Protein AF-A0A7S2HFI8-F1 (afdb_monomer)

pLDDT: mean 84.1, std 18.13, range [44.72, 98.5]

Organism: NCBI:txid327968

Solvent-accessible surface area (backbone atoms only — not comparable to full-atom values): 9891 Å² total; per-residue (Å²): 138,86,85,83,85,84,77,78,64,64,64,55,54,56,50,56,70,71,63,77,80,84,76,91,75,96,67,98,68,97,69,87,77,75,67,77,46,62,40,66,72,57,77,62,95,60,62,81,63,49,45,57,50,25,47,53,44,38,69,38,82,90,53,55,69,66,58,19,51,22,22,43,30,38,36,49,15,53,49,26,39,48,70,62,36,27,72,61,14,37,60,34,22,54,55,15,30,55,43,14,54,75,49,44,84,86,14,46,69,56,28,52,55,31,53,51,52,43,34,51,20,36,40,48,43,18,59,76,70,75,50,77,43,58,67,22,50,50,54,32,48,54,51,26,53,50,20,57,76,71,65,36,64,66,48,29,50,53,26,52,48,50,51,54,52,52,57,59,48,50,66,53,52,64,77,72,109

Sequence (177 aa):
AHVTTHGAGGREKLMEVLGRKRGGGRSAGRDDEDAPRLSRLLRGAGASGRAERYSSMADDAALSEAKREAAMLFSAAESHLEAGEAAECRKVADSALAKFSALGTSGQEGYLDTLHVIVDSHRLEAYLDYDSPEEAERVATEFLEEFTADGNKRGEAVMKLALAEIGTDNVRLEKRR

Structure (mmCIF, N/CA/C/O backbone):
data_AF-A0A7S2HFI8-F1
#
_entry.id   AF-A0A7S2HFI8-F1
#
loop_
_atom_site.group_PDB
_atom_site.id
_atom_site.type_symbol
_atom_site.label_atom_id
_atom_site.label_alt_id
_atom_site.label_comp_id
_atom_site.label_asym_id
_atom_site.label_entity_id
_atom_site.label_seq_id
_atom_site.pdbx_PDB_ins_code
_atom_site.Cartn_x
_atom_site.Cartn_y
_atom_site.Cartn_z
_atom_site.occupancy
_atom_site.B_iso_or_equiv
_atom_site.auth_seq_id
_atom_site.auth_comp_id
_atom_site.auth_asym_id
_atom_site.auth_atom_id
_atom_site.pdbx_PDB_model_num
ATOM 1 N N . ALA A 1 1 ? 2.242 -20.639 -42.246 1.00 58.34 1 ALA A N 1
ATOM 2 C CA . ALA A 1 1 ? 2.291 -19.730 -41.088 1.00 58.34 1 ALA A CA 1
ATOM 3 C C . ALA A 1 1 ? 3.268 -20.321 -40.083 1.00 58.34 1 ALA A C 1
ATOM 5 O O . ALA A 1 1 ? 2.976 -21.369 -39.524 1.00 58.34 1 ALA A O 1
ATOM 6 N N . HIS A 1 2 ? 4.462 -19.742 -39.959 1.00 47.50 2 HIS A N 1
ATOM 7 C CA . HIS A 1 2 ? 5.462 -20.182 -38.986 1.00 47.50 2 HIS A CA 1
ATOM 8 C C . HIS A 1 2 ? 5.271 -19.347 -37.720 1.00 47.50 2 HIS A C 1
ATOM 10 O O . HIS A 1 2 ? 5.457 -18.136 -37.759 1.00 47.50 2 HIS A O 1
ATOM 16 N N . VAL A 1 3 ? 4.847 -19.988 -36.632 1.00 53.56 3 VAL A N 1
ATOM 17 C CA . VAL A 1 3 ? 4.794 -19.372 -35.303 1.00 53.56 3 VAL A CA 1
ATOM 18 C C . VAL A 1 3 ? 6.122 -19.673 -34.623 1.00 53.56 3 VAL A C 1
ATOM 20 O O . VAL A 1 3 ? 6.417 -20.822 -34.299 1.00 53.56 3 VAL A O 1
ATOM 23 N N . THR A 1 4 ? 6.950 -18.648 -34.470 1.00 50.38 4 THR A N 1
ATOM 24 C CA . THR A 1 4 ? 8.194 -18.683 -33.700 1.00 50.38 4 THR A CA 1
ATOM 25 C C . THR A 1 4 ? 7.868 -18.361 -32.246 1.00 50.38 4 THR A C 1
ATOM 27 O O . THR A 1 4 ? 7.557 -17.225 -31.904 1.00 50.38 4 THR A O 1
ATOM 30 N N . THR A 1 5 ? 7.926 -19.366 -31.378 1.00 52.41 5 THR A N 1
ATOM 31 C CA . THR A 1 5 ? 7.818 -19.202 -29.925 1.00 52.41 5 THR A CA 1
ATOM 32 C C . THR A 1 5 ? 9.182 -18.797 -29.353 1.00 52.41 5 THR A C 1
ATOM 34 O O . THR A 1 5 ? 10.061 -19.643 -29.184 1.00 52.41 5 THR A O 1
ATOM 37 N N . HIS A 1 6 ? 9.379 -17.510 -29.063 1.00 49.31 6 HIS A N 1
ATOM 38 C CA . HIS A 1 6 ? 10.413 -17.029 -28.135 1.00 49.31 6 HIS A CA 1
ATOM 39 C C . HIS A 1 6 ? 9.780 -17.008 -26.734 1.00 49.31 6 HIS A C 1
ATOM 41 O O . HIS A 1 6 ? 8.693 -16.480 -26.564 1.00 49.31 6 HIS A O 1
ATOM 47 N N . GLY A 1 7 ? 10.304 -17.719 -25.738 1.00 50.22 7 GLY A N 1
ATOM 48 C CA . GLY A 1 7 ? 11.392 -17.207 -24.908 1.00 50.22 7 GLY A CA 1
ATOM 49 C C . GLY A 1 7 ? 11.240 -17.705 -23.465 1.00 50.22 7 GLY A C 1
ATOM 50 O O . GLY A 1 7 ? 11.079 -16.910 -22.553 1.00 50.22 7 GLY A O 1
ATOM 51 N N . ALA A 1 8 ? 11.280 -19.023 -23.242 1.00 56.09 8 ALA A N 1
ATOM 52 C CA . ALA A 1 8 ? 11.208 -19.629 -21.902 1.00 56.09 8 ALA A CA 1
ATOM 53 C C . ALA A 1 8 ? 12.526 -19.530 -21.090 1.00 56.09 8 ALA A C 1
ATOM 55 O O . ALA A 1 8 ? 12.599 -19.984 -19.952 1.00 56.09 8 ALA A O 1
ATOM 56 N N . GLY A 1 9 ? 13.582 -18.933 -21.656 1.00 53.06 9 GLY A N 1
ATOM 57 C CA . GLY A 1 9 ? 14.945 -19.023 -21.114 1.00 53.06 9 GLY A CA 1
ATOM 58 C C . GLY A 1 9 ? 15.275 -18.108 -19.927 1.00 53.06 9 GLY A C 1
ATOM 59 O O . GLY A 1 9 ? 16.318 -18.294 -19.304 1.00 53.06 9 GLY A O 1
ATOM 60 N N . GLY A 1 10 ? 14.435 -17.117 -19.605 1.00 59.88 10 GLY A N 1
ATOM 61 C CA . GLY A 1 10 ? 14.712 -16.171 -18.512 1.00 59.88 10 GLY A CA 1
ATOM 62 C C . GLY A 1 10 ? 14.523 -16.791 -17.125 1.00 59.88 10 GLY A C 1
ATOM 63 O O . GLY A 1 10 ? 15.411 -16.732 -16.274 1.00 59.88 10 GLY A O 1
ATOM 64 N N . ARG A 1 11 ? 13.385 -17.465 -16.925 1.00 62.34 11 ARG A N 1
ATOM 65 C CA . ARG A 1 11 ? 13.001 -18.070 -15.641 1.00 62.34 11 ARG A CA 1
ATOM 66 C C . ARG A 1 11 ? 13.903 -19.243 -15.254 1.00 62.34 11 ARG A C 1
ATOM 68 O O . ARG A 1 11 ? 14.213 -19.426 -14.081 1.00 62.34 11 ARG A O 1
ATOM 75 N N . GLU A 1 12 ? 14.367 -20.002 -16.243 1.00 61.94 12 GLU A N 1
ATOM 76 C CA . GLU A 1 12 ? 15.231 -21.166 -16.035 1.00 61.94 12 GLU A CA 1
ATOM 77 C C . GLU A 1 12 ? 16.637 -20.756 -15.565 1.00 61.94 12 GLU A C 1
ATOM 79 O O . GLU A 1 12 ? 17.158 -21.327 -14.608 1.00 61.94 12 GLU A O 1
ATOM 84 N N . LYS A 1 13 ? 17.199 -19.675 -16.127 1.00 66.69 13 LYS A N 1
ATOM 85 C CA . LYS A 1 13 ? 18.482 -19.114 -15.671 1.00 66.69 13 LYS A CA 1
ATOM 86 C C . LYS A 1 13 ? 18.404 -18.512 -14.268 1.00 66.69 13 LYS A C 1
ATOM 88 O O . LYS A 1 13 ? 19.362 -18.629 -13.507 1.00 66.69 13 LYS A O 1
ATOM 93 N N . LEU A 1 14 ? 17.277 -17.896 -13.902 1.00 60.19 14 LEU A N 1
ATOM 94 C CA . LEU A 1 14 ? 17.083 -17.355 -12.553 1.00 60.19 14 LEU A CA 1
ATOM 95 C C . LEU A 1 14 ? 17.034 -18.482 -11.504 1.00 60.19 14 LEU A C 1
ATOM 97 O O . LEU A 1 14 ? 17.656 -18.381 -10.448 1.00 60.19 14 LEU A O 1
ATOM 101 N N . MET A 1 15 ? 16.362 -19.592 -11.825 1.00 68.00 15 MET A N 1
ATOM 102 C CA . MET A 1 15 ? 16.280 -20.767 -10.949 1.00 68.00 15 MET A CA 1
ATOM 103 C C . MET A 1 15 ? 17.609 -21.532 -10.861 1.00 68.00 15 MET A C 1
ATOM 105 O O . MET A 1 15 ? 17.937 -22.064 -9.801 1.00 68.00 15 MET A O 1
ATOM 109 N N . GLU A 1 16 ? 18.418 -21.542 -11.926 1.00 67.31 16 GLU A N 1
ATOM 110 C CA . GLU A 1 16 ? 19.764 -22.134 -11.915 1.00 67.31 16 GLU A CA 1
ATOM 111 C C . GLU A 1 16 ? 20.724 -21.380 -10.975 1.00 67.31 16 GLU A C 1
ATOM 113 O O . GLU A 1 16 ? 21.491 -22.002 -10.235 1.00 67.31 16 GLU A O 1
ATOM 118 N N . VAL A 1 17 ? 20.636 -20.045 -10.928 1.00 63.78 17 VAL A N 1
ATOM 119 C CA . VAL A 1 17 ? 21.424 -19.219 -9.995 1.00 63.78 17 VAL A CA 1
ATOM 120 C C . VAL A 1 17 ? 21.000 -19.450 -8.539 1.00 63.78 17 VAL A C 1
ATOM 122 O O . VAL A 1 17 ? 21.845 -19.440 -7.643 1.00 63.78 17 VAL A O 1
ATOM 125 N N . LEU A 1 18 ? 19.718 -19.731 -8.291 1.00 62.09 18 LEU A N 1
ATOM 126 C CA . LEU A 1 18 ? 19.181 -19.956 -6.944 1.00 62.09 18 LEU A CA 1
ATOM 127 C C . LEU A 1 18 ? 19.350 -21.407 -6.443 1.00 62.09 18 LEU A C 1
ATOM 129 O O . LEU A 1 18 ? 19.370 -21.647 -5.237 1.00 62.09 18 LEU A O 1
ATOM 133 N N . GLY A 1 19 ? 19.521 -22.385 -7.338 1.00 60.28 19 GLY A N 1
ATOM 134 C CA . GLY A 1 19 ? 19.564 -23.812 -6.988 1.00 60.28 19 GLY A CA 1
ATOM 135 C C . GLY A 1 19 ? 20.911 -24.355 -6.488 1.00 60.28 19 GLY A C 1
ATOM 136 O O . GLY A 1 19 ? 20.965 -25.466 -5.959 1.00 60.28 19 GLY A O 1
ATOM 137 N N . ARG A 1 20 ? 22.022 -23.618 -6.628 1.00 55.19 20 ARG A N 1
ATOM 138 C CA . ARG A 1 20 ? 23.377 -24.197 -6.489 1.00 55.19 20 ARG A CA 1
ATOM 139 C C . ARG A 1 20 ? 23.980 -24.218 -5.076 1.00 55.19 20 ARG A C 1
ATOM 141 O O . ARG A 1 20 ? 25.154 -24.555 -4.937 1.00 55.19 20 ARG A O 1
ATOM 148 N N . LYS A 1 21 ? 23.225 -23.908 -4.015 1.00 55.06 21 LYS A N 1
ATOM 149 C CA . LYS A 1 21 ? 23.776 -23.790 -2.645 1.00 55.06 21 LYS A CA 1
ATOM 150 C C . LYS A 1 21 ? 23.026 -24.622 -1.594 1.00 55.06 21 LYS A C 1
ATOM 152 O O . LYS A 1 21 ? 22.597 -24.116 -0.566 1.00 55.06 21 LYS A O 1
ATOM 157 N N . ARG A 1 22 ? 22.889 -25.932 -1.828 1.00 52.09 22 ARG A N 1
ATOM 158 C CA . ARG A 1 22 ? 22.492 -26.913 -0.793 1.00 52.09 22 ARG A CA 1
ATOM 159 C C . ARG A 1 22 ? 23.493 -28.069 -0.720 1.00 52.09 22 ARG A C 1
ATOM 161 O O . ARG A 1 22 ? 23.168 -29.220 -0.980 1.00 52.09 22 ARG A O 1
ATOM 168 N N . GLY A 1 23 ? 24.736 -27.733 -0.385 1.00 50.09 23 GLY A N 1
ATOM 169 C CA . GLY A 1 23 ? 25.755 -28.674 0.083 1.00 50.09 23 GLY A CA 1
ATOM 170 C C . GLY A 1 23 ? 25.999 -28.419 1.566 1.00 50.09 23 GLY A C 1
ATOM 171 O O . GLY A 1 23 ? 26.271 -27.288 1.950 1.00 50.09 23 GLY A O 1
ATOM 172 N N . GLY A 1 24 ? 25.807 -29.448 2.389 1.00 58.47 24 GLY A N 1
ATOM 173 C CA . GLY A 1 24 ? 25.650 -29.355 3.837 1.00 58.47 24 GLY A CA 1
ATOM 174 C C . GLY A 1 24 ? 26.812 -28.717 4.602 1.00 58.47 24 GLY A C 1
ATOM 175 O O . GLY A 1 24 ? 27.979 -29.016 4.376 1.00 58.47 24 GLY A O 1
ATOM 176 N N . GLY A 1 25 ? 26.446 -27.906 5.591 1.00 47.28 25 GLY A N 1
ATOM 177 C CA . GLY A 1 25 ? 27.341 -27.375 6.607 1.00 47.28 25 GLY A CA 1
ATOM 178 C C . GLY A 1 25 ? 26.511 -26.783 7.737 1.00 47.28 25 GLY A C 1
ATOM 179 O O . GLY A 1 25 ? 25.865 -25.758 7.566 1.00 47.28 25 GLY A O 1
ATOM 180 N N . ARG A 1 26 ? 26.479 -27.459 8.888 1.00 60.31 26 ARG A N 1
ATOM 181 C CA . ARG A 1 26 ? 25.956 -26.883 10.131 1.00 60.31 26 ARG A CA 1
ATOM 182 C C . ARG A 1 26 ? 26.882 -25.736 10.539 1.00 60.31 26 ARG A C 1
ATOM 184 O O . ARG A 1 26 ? 27.984 -26.001 11.006 1.00 60.31 26 ARG A O 1
ATOM 191 N N . SER A 1 27 ? 26.422 -24.497 10.423 1.00 45.91 27 SER A N 1
ATOM 192 C CA . SER A 1 27 ? 27.021 -23.361 11.121 1.00 45.91 27 SER A CA 1
ATOM 193 C C . SER A 1 27 ? 25.930 -22.408 11.591 1.00 45.91 27 SER A C 1
ATOM 195 O O . SER A 1 27 ? 25.257 -21.757 10.799 1.00 45.91 27 SER A O 1
ATOM 197 N N . ALA A 1 28 ? 25.767 -22.331 12.910 1.00 57.06 28 ALA A N 1
ATOM 198 C CA . ALA A 1 28 ? 25.168 -21.179 13.560 1.00 57.06 28 ALA A CA 1
ATOM 199 C C . ALA A 1 28 ? 26.106 -19.985 13.320 1.00 57.06 28 ALA A C 1
ATOM 201 O O . ALA A 1 28 ? 27.183 -19.924 13.908 1.00 57.06 28 ALA A O 1
ATOM 202 N N . GLY A 1 29 ? 25.740 -19.093 12.401 1.00 50.50 29 GLY A N 1
ATOM 203 C CA . GLY A 1 29 ? 26.585 -17.961 12.027 1.00 50.50 29 GLY A CA 1
ATOM 204 C C . GLY A 1 29 ? 26.049 -17.195 10.822 1.00 50.50 29 GLY A C 1
ATOM 205 O O . GLY A 1 29 ? 26.429 -17.479 9.700 1.00 50.50 29 GLY A O 1
ATOM 206 N N . ARG A 1 30 ? 25.120 -16.272 11.085 1.00 55.81 30 ARG A N 1
ATOM 207 C CA . ARG A 1 30 ? 25.119 -14.866 10.631 1.00 55.81 30 ARG A CA 1
ATOM 208 C C . ARG A 1 30 ? 25.481 -14.440 9.189 1.00 55.81 30 ARG A C 1
ATOM 210 O O . ARG A 1 30 ? 25.644 -13.244 9.022 1.00 55.81 30 ARG A O 1
ATOM 217 N N . ASP A 1 31 ? 25.492 -15.300 8.170 1.00 46.84 31 ASP A N 1
ATOM 218 C CA . ASP A 1 31 ? 25.929 -14.878 6.816 1.00 46.84 31 ASP A CA 1
ATOM 219 C C . ASP A 1 31 ? 24.906 -15.091 5.670 1.00 46.84 31 ASP A C 1
ATOM 221 O O . ASP A 1 31 ? 25.251 -14.955 4.498 1.00 46.84 31 ASP A O 1
ATOM 225 N N . ASP A 1 32 ? 23.628 -15.369 5.963 1.00 48.81 32 ASP A N 1
ATOM 226 C CA . ASP A 1 32 ? 22.558 -15.417 4.937 1.00 48.81 32 ASP A CA 1
ATOM 227 C C . ASP A 1 32 ? 21.870 -14.044 4.696 1.00 48.81 32 ASP A C 1
ATOM 229 O O . ASP A 1 32 ? 20.800 -13.975 4.094 1.00 48.81 32 ASP A O 1
ATOM 233 N N . GLU A 1 33 ? 22.471 -12.926 5.135 1.00 55.53 33 GLU A N 1
ATOM 234 C CA . GLU A 1 33 ? 21.933 -11.560 4.933 1.00 55.53 33 GLU A CA 1
ATOM 235 C C . GLU A 1 33 ? 22.301 -10.903 3.584 1.00 55.53 33 GLU A C 1
ATOM 237 O O . GLU A 1 33 ? 21.793 -9.823 3.272 1.00 55.53 33 GLU A O 1
ATOM 242 N N . ASP A 1 34 ? 23.135 -11.537 2.754 1.00 49.38 34 ASP A N 1
ATOM 243 C CA . ASP A 1 34 ? 23.729 -10.882 1.574 1.00 49.38 34 ASP A CA 1
ATOM 244 C C . ASP A 1 34 ? 23.006 -11.121 0.240 1.00 49.38 34 ASP A C 1
ATOM 246 O O . ASP A 1 34 ? 23.388 -10.540 -0.781 1.00 49.38 34 ASP A O 1
ATOM 250 N N . ALA A 1 35 ? 21.934 -11.920 0.200 1.00 50.25 35 ALA A N 1
ATOM 251 C CA . ALA A 1 35 ? 21.054 -11.885 -0.965 1.00 50.25 35 ALA A CA 1
ATOM 252 C C . ALA A 1 35 ? 20.321 -10.532 -0.949 1.00 50.25 35 ALA A C 1
ATOM 254 O O . ALA A 1 35 ? 19.583 -10.262 0.005 1.00 50.25 35 ALA A O 1
ATOM 255 N N . PRO A 1 36 ? 20.506 -9.650 -1.953 1.00 55.28 36 PRO A N 1
ATOM 256 C CA . PRO A 1 36 ? 19.771 -8.399 -1.990 1.00 55.28 36 PRO A CA 1
ATOM 257 C C . PRO A 1 36 ? 18.290 -8.755 -2.038 1.00 55.28 36 PRO A C 1
ATOM 259 O O . PRO A 1 36 ? 17.823 -9.279 -3.050 1.00 55.28 36 PRO A O 1
ATOM 262 N N . ARG A 1 37 ? 17.565 -8.517 -0.933 1.00 64.69 37 ARG A N 1
ATOM 263 C CA . ARG A 1 37 ? 16.109 -8.686 -0.907 1.00 64.69 37 ARG A CA 1
ATOM 264 C C . ARG A 1 37 ? 15.568 -7.982 -2.146 1.00 64.69 37 ARG A C 1
ATOM 266 O O . ARG A 1 37 ? 15.940 -6.834 -2.392 1.00 64.69 37 ARG A O 1
ATOM 273 N N . LEU A 1 38 ? 14.751 -8.665 -2.944 1.00 64.69 38 LEU A N 1
ATOM 274 C CA . LEU A 1 38 ? 14.163 -8.086 -4.157 1.00 64.69 38 LEU A CA 1
ATOM 275 C C . LEU A 1 38 ? 13.442 -6.765 -3.835 1.00 64.69 38 LEU A C 1
ATOM 277 O O . LEU A 1 38 ? 13.518 -5.813 -4.607 1.00 64.69 38 LEU A O 1
ATOM 281 N N . SER A 1 39 ? 12.904 -6.646 -2.620 1.00 58.38 39 SER A N 1
ATOM 282 C CA . SER A 1 39 ? 12.362 -5.403 -2.071 1.00 58.38 39 SER A CA 1
ATOM 283 C C . SER A 1 39 ? 13.368 -4.252 -1.925 1.00 58.38 39 SER A C 1
ATOM 285 O O . SER A 1 39 ? 12.979 -3.103 -2.058 1.00 58.38 39 SER A O 1
ATOM 287 N N . ARG A 1 40 ? 14.674 -4.492 -1.728 1.00 64.00 40 ARG A N 1
ATOM 288 C CA . ARG A 1 40 ? 15.699 -3.421 -1.767 1.00 64.00 40 ARG A CA 1
ATOM 289 C C . ARG A 1 40 ? 15.942 -2.889 -3.180 1.00 64.00 40 ARG A C 1
ATOM 291 O O . ARG A 1 40 ? 16.458 -1.777 -3.322 1.00 64.00 40 ARG A O 1
ATOM 298 N N . LEU A 1 41 ? 15.651 -3.687 -4.213 1.00 65.88 41 LEU A N 1
ATOM 299 C CA . LEU A 1 41 ? 15.804 -3.278 -5.613 1.00 65.88 41 LEU A CA 1
ATOM 300 C C . LEU A 1 41 ? 14.654 -2.367 -6.047 1.00 65.88 41 LEU A C 1
ATOM 302 O O . LEU A 1 41 ? 14.906 -1.387 -6.751 1.00 65.88 41 LEU A O 1
ATOM 306 N N . LEU A 1 42 ? 13.450 -2.622 -5.534 1.00 68.31 42 LEU A N 1
ATOM 307 C CA . LEU A 1 42 ? 12.333 -1.679 -5.528 1.00 68.31 42 LEU A CA 1
ATOM 308 C C . LEU A 1 42 ? 12.581 -0.633 -4.443 1.00 68.31 42 LEU A C 1
ATOM 310 O O . LEU A 1 42 ? 12.036 -0.686 -3.346 1.00 68.31 42 LEU A O 1
ATOM 314 N N . ARG A 1 43 ? 13.513 0.283 -4.711 1.00 58.09 43 ARG A N 1
ATOM 315 C CA . ARG A 1 43 ? 13.968 1.292 -3.750 1.00 58.09 43 ARG A CA 1
ATOM 316 C C . ARG A 1 43 ? 12.852 2.315 -3.467 1.00 58.09 43 ARG A C 1
ATOM 318 O O . ARG A 1 43 ? 12.930 3.439 -3.951 1.00 58.09 43 ARG A O 1
ATOM 325 N N . GLY A 1 44 ? 11.868 1.931 -2.659 1.00 57.00 44 GLY A N 1
ATOM 326 C CA . GLY A 1 44 ? 10.943 2.803 -1.945 1.00 57.00 44 GLY A CA 1
ATOM 327 C C . GLY A 1 44 ? 11.328 2.800 -0.469 1.00 57.00 44 GLY A C 1
ATOM 328 O O . GLY A 1 44 ? 11.252 1.781 0.211 1.00 57.00 44 GLY A O 1
ATOM 329 N N . ALA A 1 45 ? 11.790 3.937 0.044 1.00 44.72 45 ALA A N 1
ATOM 330 C CA . ALA A 1 45 ? 12.263 4.119 1.420 1.00 44.72 45 ALA A CA 1
ATOM 331 C C . ALA A 1 45 ? 11.150 4.006 2.497 1.00 44.72 45 ALA A C 1
ATOM 333 O O . ALA A 1 45 ? 11.340 4.461 3.622 1.00 44.72 45 ALA A O 1
ATOM 334 N N . GLY A 1 46 ? 9.987 3.437 2.160 1.00 49.28 46 GLY A N 1
ATOM 335 C CA . GLY A 1 46 ? 8.775 3.448 2.983 1.00 49.28 46 GLY A CA 1
ATOM 336 C C . GLY A 1 46 ? 8.503 2.177 3.790 1.00 49.28 46 GLY A C 1
ATOM 337 O O . GLY A 1 46 ? 7.774 2.252 4.777 1.00 49.28 46 GLY A O 1
ATOM 338 N N . ALA A 1 47 ? 9.094 1.031 3.433 1.00 55.38 47 ALA A N 1
ATOM 339 C CA . ALA A 1 47 ? 8.788 -0.235 4.111 1.00 55.38 47 ALA A CA 1
ATOM 340 C C . ALA A 1 47 ? 9.245 -0.252 5.582 1.00 55.38 47 ALA A C 1
ATOM 342 O O . ALA A 1 47 ? 8.548 -0.775 6.446 1.00 55.38 47 ALA A O 1
ATOM 343 N N . SER A 1 48 ? 10.378 0.385 5.911 1.00 60.84 48 SER A N 1
ATOM 344 C CA . SER A 1 48 ? 10.977 0.216 7.244 1.00 60.84 48 SER A CA 1
ATOM 345 C C . SER A 1 48 ? 10.164 0.838 8.383 1.00 60.84 48 SER A C 1
ATOM 347 O O . SER A 1 48 ? 10.319 0.412 9.519 1.00 60.84 48 SER A O 1
ATOM 349 N N . GLY A 1 49 ? 9.321 1.840 8.110 1.00 78.56 49 GLY A N 1
ATOM 350 C CA . GLY A 1 49 ? 8.514 2.501 9.145 1.00 78.56 49 GLY A CA 1
ATOM 351 C C . GLY A 1 49 ? 7.092 1.954 9.289 1.00 78.56 49 GLY A C 1
ATOM 352 O O . GLY A 1 49 ? 6.509 2.042 10.369 1.00 78.56 49 GLY A O 1
ATOM 353 N N . ARG A 1 50 ? 6.514 1.401 8.214 1.00 88.25 50 ARG A N 1
ATOM 354 C CA . ARG A 1 50 ? 5.128 0.904 8.225 1.00 88.25 50 ARG A CA 1
ATOM 355 C C . ARG A 1 50 ? 5.030 -0.438 8.942 1.00 88.25 50 ARG A C 1
ATOM 357 O O . ARG A 1 50 ? 4.201 -0.564 9.841 1.00 88.25 50 ARG A O 1
ATOM 364 N N . ALA A 1 51 ? 5.924 -1.376 8.638 1.00 85.62 51 ALA A N 1
ATOM 365 C CA . ALA A 1 51 ? 5.883 -2.719 9.209 1.00 85.62 51 ALA A CA 1
ATOM 366 C C . ALA A 1 51 ? 5.974 -2.704 10.744 1.00 85.62 51 ALA A C 1
ATOM 368 O O . ALA A 1 51 ? 5.193 -3.371 11.425 1.00 85.62 51 ALA A O 1
ATOM 369 N N . GLU A 1 52 ? 6.881 -1.898 11.307 1.00 90.31 52 GLU A N 1
ATOM 370 C CA . GLU A 1 52 ? 7.025 -1.743 12.761 1.00 90.31 52 GLU A CA 1
ATOM 371 C C . GLU A 1 52 ? 5.766 -1.131 13.389 1.00 90.31 52 GLU A C 1
ATOM 373 O O . GLU A 1 52 ? 5.250 -1.635 14.389 1.00 90.31 52 GLU A O 1
ATOM 378 N N . ARG A 1 53 ? 5.212 -0.091 12.755 1.00 95.25 53 ARG A N 1
ATOM 379 C CA . ARG A 1 53 ? 3.985 0.569 13.204 1.00 95.25 53 ARG A CA 1
ATOM 380 C C . ARG A 1 53 ? 2.798 -0.394 13.243 1.00 95.25 53 ARG A C 1
ATOM 382 O O . ARG A 1 53 ? 2.098 -0.442 14.253 1.00 95.25 53 ARG A O 1
ATOM 389 N N . TYR A 1 54 ? 2.549 -1.140 12.168 1.00 96.12 54 TYR A N 1
ATOM 390 C CA . TYR A 1 54 ? 1.396 -2.042 12.102 1.00 96.12 54 TYR A CA 1
ATOM 391 C C . TYR A 1 54 ? 1.582 -3.293 12.956 1.00 96.12 54 TYR A C 1
ATOM 393 O O . TYR A 1 54 ? 0.614 -3.750 13.557 1.00 96.12 54 TYR A O 1
ATOM 401 N N . SER A 1 55 ? 2.813 -3.777 13.121 1.00 95.25 55 SER A N 1
ATOM 402 C CA . SER A 1 55 ? 3.103 -4.843 14.087 1.00 95.25 55 SER A CA 1
ATOM 403 C C . SER A 1 55 ? 2.808 -4.381 15.517 1.00 95.25 55 SER A C 1
ATOM 405 O O . SER A 1 55 ? 2.084 -5.054 16.242 1.00 95.25 55 SER A O 1
ATOM 407 N N . SER A 1 56 ? 3.238 -3.169 15.891 1.00 96.50 56 SER A N 1
ATOM 408 C CA . SER A 1 56 ? 2.887 -2.585 17.192 1.00 96.50 56 SER A CA 1
ATOM 409 C C . SER A 1 56 ? 1.375 -2.396 17.364 1.00 96.50 56 SER A C 1
ATOM 411 O O . SER A 1 56 ? 0.849 -2.670 18.439 1.00 96.50 56 SER A O 1
ATOM 413 N N . MET A 1 57 ? 0.658 -1.971 16.317 1.00 97.56 57 MET A N 1
ATOM 414 C CA . MET A 1 57 ? -0.806 -1.867 16.350 1.00 97.56 57 MET A CA 1
ATOM 415 C C . MET A 1 57 ? -1.497 -3.229 16.480 1.00 97.56 57 MET A C 1
ATOM 417 O O . MET A 1 57 ? -2.545 -3.310 17.115 1.00 97.56 57 MET A O 1
ATOM 421 N N . ALA A 1 58 ? -0.951 -4.289 15.886 1.00 97.75 58 ALA A N 1
ATOM 422 C CA . ALA A 1 58 ? -1.503 -5.636 15.998 1.00 97.75 58 ALA A CA 1
ATOM 423 C C . ALA A 1 58 ? -1.413 -6.180 17.436 1.00 97.75 58 ALA A C 1
ATOM 425 O O . ALA A 1 58 ? -2.313 -6.902 17.864 1.00 97.75 58 ALA A O 1
ATOM 426 N N . ASP A 1 59 ? -0.390 -5.772 18.192 1.00 97.56 59 ASP A N 1
ATOM 427 C CA . ASP A 1 59 ? -0.165 -6.183 19.584 1.00 97.56 59 ASP A CA 1
ATOM 428 C C . ASP A 1 59 ? -0.838 -5.260 20.625 1.00 97.56 59 ASP A C 1
ATOM 430 O O . ASP A 1 59 ? -0.879 -5.580 21.817 1.00 97.56 59 ASP A O 1
ATOM 434 N N . ASP A 1 60 ? -1.396 -4.116 20.209 1.00 97.94 60 ASP A N 1
ATOM 435 C CA . ASP A 1 60 ? -1.974 -3.126 21.125 1.00 97.94 60 ASP A CA 1
ATOM 436 C C . ASP A 1 60 ? -3.381 -3.519 21.607 1.00 97.94 60 ASP A C 1
ATOM 438 O O . ASP A 1 60 ? -4.402 -3.244 20.967 1.00 97.94 60 ASP A O 1
ATOM 442 N N . ALA A 1 61 ? -3.444 -4.112 22.802 1.00 97.81 61 ALA A N 1
ATOM 443 C CA . ALA A 1 61 ? -4.682 -4.526 23.457 1.00 97.81 61 ALA A CA 1
ATOM 444 C C . ALA A 1 61 ? -5.694 -3.387 23.708 1.00 97.81 61 ALA A C 1
ATOM 446 O O . ALA A 1 61 ? -6.869 -3.680 23.938 1.00 97.81 61 ALA A O 1
ATOM 447 N N . ALA A 1 62 ? -5.283 -2.113 23.653 1.00 98.00 62 ALA A N 1
ATOM 448 C CA . ALA A 1 62 ? -6.191 -0.974 23.779 1.00 98.00 62 ALA A CA 1
ATOM 449 C C . ALA A 1 62 ? -7.006 -0.704 22.498 1.00 98.00 62 ALA A C 1
ATOM 451 O O . ALA A 1 62 ? -8.031 -0.019 22.555 1.00 98.00 62 ALA A O 1
ATOM 452 N N . LEU A 1 63 ? -6.584 -1.231 21.343 1.00 97.44 63 LEU A N 1
ATOM 453 C CA . LEU A 1 63 ? -7.318 -1.111 20.083 1.00 97.44 63 LEU A CA 1
ATOM 454 C C . LEU A 1 63 ? -8.462 -2.126 19.991 1.00 97.44 63 LEU A C 1
ATOM 456 O O . LEU A 1 63 ? -8.479 -3.152 20.670 1.00 97.44 63 LEU A O 1
ATOM 460 N N . SER A 1 64 ? -9.425 -1.865 19.105 1.00 97.88 64 SER A N 1
ATOM 461 C CA . SER A 1 64 ? -10.467 -2.845 18.796 1.00 97.88 64 SER A CA 1
ATOM 462 C C . SER A 1 64 ? -9.870 -4.082 18.121 1.00 97.88 64 SER A C 1
ATOM 464 O O . SER A 1 64 ? -8.903 -3.989 17.364 1.00 97.88 64 SER A O 1
ATOM 466 N N . GLU A 1 65 ? -10.484 -5.243 18.351 1.00 98.31 65 GLU A N 1
ATOM 467 C CA . GLU A 1 65 ? -10.066 -6.507 17.731 1.00 98.31 65 GLU A CA 1
ATOM 468 C C . GLU A 1 65 ? -9.996 -6.401 16.202 1.00 98.31 65 GLU A C 1
ATOM 470 O O . GLU A 1 65 ? -8.985 -6.763 15.611 1.00 98.31 65 GLU A O 1
ATOM 475 N N . ALA A 1 66 ? -11.003 -5.780 15.578 1.00 98.12 66 ALA A N 1
ATOM 476 C CA . ALA A 1 66 ? -11.031 -5.555 14.134 1.00 98.12 66 ALA A CA 1
ATOM 477 C C . ALA A 1 66 ? -9.852 -4.700 13.628 1.00 98.12 66 ALA A C 1
ATOM 479 O O . ALA A 1 66 ? -9.327 -4.955 12.546 1.00 98.12 66 ALA A O 1
ATOM 480 N N . LYS A 1 67 ? -9.410 -3.695 14.400 1.00 98.31 67 LYS A N 1
ATOM 481 C CA . LYS A 1 67 ? -8.268 -2.848 14.023 1.00 98.31 67 LYS A CA 1
ATOM 482 C C . LYS A 1 67 ? -6.934 -3.571 14.189 1.00 98.31 67 LYS A C 1
ATOM 484 O O . LYS A 1 67 ? -6.063 -3.3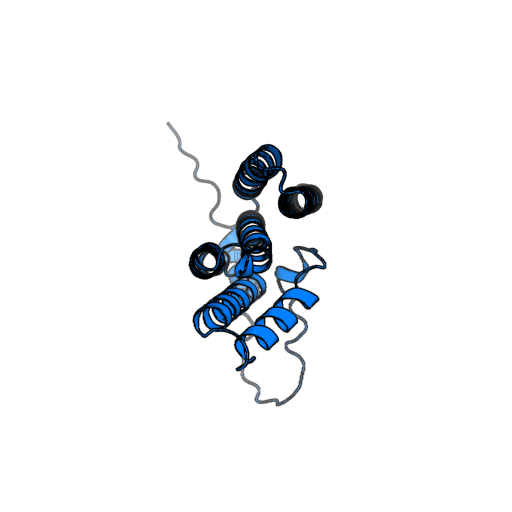98 13.339 1.00 98.31 67 LYS A O 1
ATOM 489 N N . ARG A 1 68 ? -6.788 -4.400 15.228 1.00 98.31 68 ARG A N 1
ATOM 490 C CA . ARG A 1 68 ? -5.610 -5.267 15.395 1.00 98.31 68 ARG A CA 1
ATOM 491 C C . ARG A 1 68 ? -5.518 -6.307 14.283 1.00 98.31 68 ARG A C 1
ATOM 493 O O . ARG A 1 68 ? -4.453 -6.488 13.711 1.00 98.31 68 ARG A O 1
ATOM 500 N N . GLU A 1 69 ? -6.637 -6.941 13.936 1.00 98.38 69 GLU A N 1
ATOM 501 C CA . GLU A 1 69 ? -6.702 -7.923 12.848 1.00 98.38 69 GLU A CA 1
ATOM 502 C C . GLU A 1 69 ? -6.331 -7.288 11.498 1.00 98.38 69 GLU A C 1
ATOM 504 O O . GLU A 1 69 ? -5.521 -7.846 10.761 1.00 98.38 69 GLU A O 1
ATOM 509 N N . ALA A 1 70 ? -6.854 -6.092 11.198 1.00 98.31 70 ALA A N 1
ATOM 510 C CA . ALA A 1 70 ? -6.481 -5.343 9.997 1.00 98.31 70 ALA A CA 1
ATOM 511 C C . ALA A 1 70 ? -4.972 -5.039 9.953 1.00 98.31 70 ALA A C 1
ATOM 513 O O . ALA A 1 70 ? -4.327 -5.234 8.924 1.00 98.31 70 ALA A O 1
ATOM 514 N N . ALA A 1 71 ? -4.401 -4.608 11.082 1.00 97.94 71 ALA A N 1
ATOM 515 C CA . ALA A 1 71 ? -2.974 -4.325 11.205 1.00 97.94 71 ALA A CA 1
ATOM 516 C C . ALA A 1 71 ? -2.105 -5.585 11.047 1.00 97.94 71 ALA A C 1
ATOM 518 O O . ALA A 1 71 ? -1.090 -5.543 10.359 1.00 97.94 71 ALA A O 1
ATOM 519 N N . MET A 1 72 ? -2.534 -6.718 11.606 1.00 97.69 72 MET A N 1
ATOM 520 C CA . MET A 1 72 ? -1.864 -8.010 11.439 1.00 97.69 72 MET A CA 1
ATOM 521 C C . MET A 1 72 ? -1.832 -8.442 9.966 1.00 97.69 72 MET A C 1
ATOM 523 O O . MET A 1 72 ? -0.783 -8.847 9.467 1.00 97.69 72 MET A O 1
ATOM 527 N N . LEU A 1 73 ? -2.965 -8.333 9.259 1.00 98.12 73 LEU A N 1
ATOM 528 C CA . LEU A 1 73 ? -3.041 -8.642 7.828 1.00 98.12 73 LEU A CA 1
ATOM 529 C C . LEU A 1 73 ? -2.137 -7.713 7.012 1.00 98.12 73 LEU A C 1
ATOM 531 O O . LEU A 1 73 ? -1.418 -8.179 6.135 1.00 98.12 73 LEU A O 1
ATOM 535 N N . PHE A 1 74 ? -2.108 -6.419 7.332 1.00 97.38 74 PHE A N 1
ATOM 536 C CA . PHE A 1 74 ? -1.198 -5.480 6.682 1.00 97.38 74 PHE A CA 1
ATOM 537 C C . PHE A 1 74 ? 0.275 -5.879 6.858 1.00 97.38 74 PHE A C 1
ATOM 539 O O . PHE A 1 74 ? 1.002 -5.973 5.870 1.00 97.38 74 PHE A O 1
ATOM 546 N N . SER A 1 75 ? 0.711 -6.184 8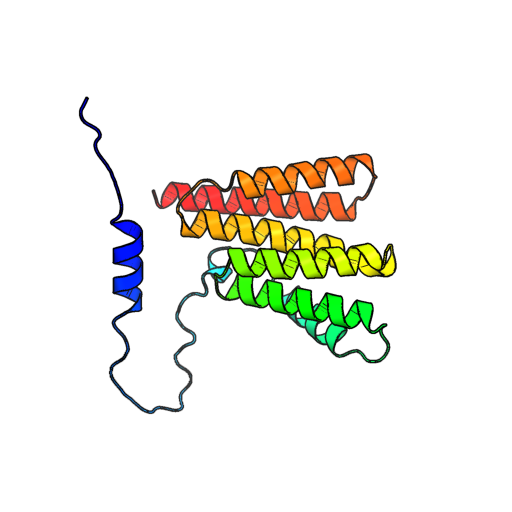.086 1.00 95.69 75 SER A N 1
ATOM 547 C CA . SER A 1 75 ? 2.086 -6.639 8.345 1.00 95.69 75 SER A CA 1
ATOM 548 C C . SER A 1 75 ? 2.425 -7.929 7.587 1.00 95.69 75 SER A C 1
ATOM 550 O O . SER A 1 75 ? 3.552 -8.102 7.113 1.00 95.69 75 SER A O 1
ATOM 552 N N . ALA A 1 76 ? 1.454 -8.834 7.430 1.00 95.50 76 ALA A N 1
ATOM 553 C CA . ALA A 1 76 ? 1.618 -10.037 6.618 1.00 95.50 76 ALA A CA 1
ATOM 554 C C . ALA A 1 76 ? 1.748 -9.712 5.117 1.00 95.50 76 ALA A C 1
ATOM 556 O O . ALA A 1 76 ? 2.610 -10.280 4.448 1.00 95.50 76 ALA A O 1
ATOM 557 N N . ALA A 1 77 ? 0.965 -8.765 4.592 1.00 95.25 77 ALA A N 1
ATOM 558 C CA . ALA A 1 77 ? 1.087 -8.310 3.207 1.00 95.25 77 ALA A CA 1
ATOM 559 C C . ALA A 1 77 ? 2.465 -7.685 2.924 1.00 95.25 77 ALA A C 1
ATOM 561 O O . ALA A 1 77 ? 3.114 -8.060 1.948 1.00 95.25 77 ALA A O 1
ATOM 562 N N . GLU A 1 78 ? 2.966 -6.806 3.802 1.00 93.69 78 GLU A N 1
ATOM 563 C CA . GLU A 1 78 ? 4.327 -6.261 3.666 1.00 93.69 78 GLU A CA 1
ATOM 564 C C . GLU A 1 78 ? 5.393 -7.362 3.741 1.00 93.69 78 GLU A C 1
ATOM 566 O O . GLU A 1 78 ? 6.351 -7.339 2.970 1.00 93.69 78 GLU A O 1
ATOM 571 N N . SER A 1 79 ? 5.202 -8.381 4.585 1.00 92.31 79 SER A N 1
ATOM 572 C CA . SER A 1 79 ? 6.116 -9.530 4.634 1.00 92.31 79 SER A CA 1
ATOM 573 C C . SER A 1 79 ? 6.154 -10.300 3.306 1.00 92.31 79 SER A C 1
ATOM 575 O O . SER A 1 79 ? 7.238 -10.640 2.829 1.00 92.31 79 SER A O 1
ATOM 577 N N . HIS A 1 80 ? 5.002 -10.532 2.666 1.00 93.44 80 HIS A N 1
ATOM 578 C CA . HIS A 1 80 ? 4.946 -11.144 1.332 1.00 93.44 80 HIS A CA 1
ATOM 579 C C . HIS A 1 80 ? 5.606 -10.262 0.264 1.00 93.44 80 HIS A C 1
ATOM 581 O O . HIS A 1 80 ? 6.340 -10.764 -0.589 1.00 93.44 80 HIS A O 1
ATOM 587 N N . LEU A 1 81 ? 5.400 -8.942 0.323 1.00 92.94 81 LEU A N 1
ATOM 588 C CA . LEU A 1 81 ? 6.066 -7.992 -0.570 1.00 92.94 81 LEU A CA 1
ATOM 589 C C . LEU A 1 81 ? 7.594 -8.068 -0.421 1.00 92.94 81 LEU A C 1
ATOM 591 O O . LEU A 1 81 ? 8.319 -8.141 -1.414 1.00 92.94 81 LEU A O 1
ATOM 595 N N . GLU A 1 82 ? 8.094 -8.114 0.816 1.00 89.81 82 GLU A N 1
ATOM 596 C CA . GLU A 1 82 ? 9.521 -8.263 1.105 1.00 89.81 82 GLU A CA 1
ATOM 597 C C . GLU A 1 82 ? 10.108 -9.587 0.610 1.00 89.81 82 GLU A C 1
ATOM 599 O O . GLU A 1 82 ? 11.259 -9.620 0.159 1.00 89.81 82 GLU A O 1
ATOM 604 N N . ALA A 1 83 ? 9.317 -10.660 0.672 1.00 90.31 83 ALA A N 1
ATOM 605 C CA . ALA A 1 83 ? 9.682 -11.988 0.196 1.00 90.31 83 ALA A CA 1
ATOM 606 C C . ALA A 1 83 ? 9.675 -12.115 -1.339 1.00 90.31 83 ALA A C 1
ATOM 608 O O . ALA A 1 83 ? 10.138 -13.125 -1.870 1.00 90.31 83 ALA A O 1
ATOM 609 N N . GLY A 1 84 ? 9.194 -11.103 -2.070 1.00 91.12 84 GLY A N 1
ATOM 610 C CA . GLY A 1 84 ? 9.056 -11.176 -3.524 1.00 91.12 84 GLY A CA 1
ATOM 611 C C . GLY A 1 84 ? 7.786 -11.908 -3.983 1.00 91.12 84 GLY A C 1
ATOM 612 O O . GLY A 1 84 ? 7.681 -12.288 -5.145 1.00 91.12 84 GLY A O 1
ATOM 613 N N . GLU A 1 85 ? 6.815 -12.116 -3.093 1.00 93.94 85 GLU A N 1
ATOM 614 C CA . GLU A 1 85 ? 5.601 -12.902 -3.331 1.00 93.94 85 GLU A CA 1
ATOM 615 C C . GLU A 1 85 ? 4.425 -11.990 -3.719 1.00 93.94 85 GLU A C 1
ATOM 617 O O . GLU A 1 85 ? 3.437 -11.868 -2.996 1.00 93.94 85 GLU A O 1
ATOM 622 N N . ALA A 1 86 ? 4.530 -11.329 -4.878 1.00 94.62 86 ALA A N 1
ATOM 623 C CA . ALA A 1 86 ? 3.578 -10.305 -5.329 1.00 94.62 86 ALA A CA 1
ATOM 624 C C . ALA A 1 86 ? 2.101 -10.751 -5.283 1.00 94.62 86 ALA A C 1
ATOM 626 O O . ALA A 1 86 ? 1.244 -10.027 -4.777 1.00 94.62 86 ALA A O 1
ATOM 627 N N . ALA A 1 87 ? 1.800 -11.960 -5.764 1.00 96.69 87 ALA A N 1
ATOM 628 C CA . ALA A 1 87 ? 0.430 -12.468 -5.810 1.00 96.69 87 ALA A CA 1
ATOM 629 C C . ALA A 1 87 ? -0.167 -12.723 -4.415 1.00 96.69 87 ALA A C 1
ATOM 631 O O . ALA A 1 87 ? -1.345 -12.440 -4.200 1.00 96.69 87 ALA A O 1
ATOM 632 N N . GLU A 1 88 ? 0.623 -13.241 -3.470 1.00 97.69 88 GLU A N 1
ATOM 633 C CA . GLU A 1 88 ? 0.145 -13.476 -2.102 1.00 97.69 88 GLU A CA 1
ATOM 634 C C . GLU A 1 88 ? 0.060 -12.174 -1.306 1.00 97.69 88 GLU A C 1
ATOM 636 O O . GLU A 1 88 ? -0.912 -11.972 -0.579 1.00 97.69 88 GLU A O 1
ATOM 641 N N . CYS A 1 89 ? 0.990 -11.241 -1.541 1.00 95.44 89 CYS A N 1
ATOM 642 C CA . CYS A 1 89 ? 0.904 -9.874 -1.034 1.00 95.44 89 CYS A CA 1
ATOM 643 C C . CYS A 1 89 ? -0.455 -9.244 -1.367 1.00 95.44 89 CYS A C 1
ATOM 645 O O . CYS A 1 89 ? -1.146 -8.804 -0.452 1.00 95.44 89 CYS A O 1
ATOM 647 N N . ARG A 1 90 ? -0.895 -9.289 -2.636 1.00 97.31 90 ARG A N 1
ATOM 648 C CA . ARG A 1 90 ? -2.202 -8.739 -3.046 1.00 97.31 90 ARG A CA 1
ATOM 649 C C . ARG A 1 90 ? -3.374 -9.359 -2.308 1.00 97.31 90 ARG A C 1
ATOM 651 O O . ARG A 1 90 ? -4.177 -8.631 -1.745 1.00 97.31 90 ARG A O 1
ATOM 658 N N . LYS A 1 91 ? -3.454 -10.692 -2.251 1.00 98.38 91 LYS A N 1
ATOM 659 C CA . LYS A 1 91 ? -4.579 -11.375 -1.587 1.00 98.38 91 LYS A CA 1
ATOM 660 C C . LYS A 1 91 ? -4.707 -10.976 -0.115 1.00 98.38 91 LYS A C 1
ATOM 662 O O . LYS A 1 91 ? -5.813 -10.771 0.392 1.00 98.38 91 LYS A O 1
ATOM 667 N N . VAL A 1 92 ? -3.574 -10.883 0.583 1.00 98.19 92 VAL A N 1
ATOM 668 C CA . VAL A 1 92 ? -3.550 -10.491 1.996 1.00 98.19 92 VAL A CA 1
ATOM 669 C C . VAL A 1 92 ? -3.833 -8.992 2.148 1.00 98.19 92 VAL A C 1
ATOM 671 O O . VAL A 1 92 ? -4.608 -8.609 3.027 1.00 98.19 92 VAL A O 1
ATOM 674 N N . ALA A 1 93 ? -3.286 -8.154 1.264 1.00 97.38 93 ALA A N 1
ATOM 675 C CA . ALA A 1 93 ? -3.549 -6.719 1.239 1.00 97.38 93 ALA A CA 1
ATOM 676 C C . ALA A 1 93 ? -5.033 -6.412 0.981 1.00 97.38 93 ALA A C 1
ATOM 678 O O . ALA A 1 93 ? -5.603 -5.607 1.706 1.00 97.38 93 ALA A O 1
ATOM 679 N N . ASP A 1 94 ? -5.703 -7.106 0.058 1.00 98.44 94 ASP A N 1
ATOM 680 C CA . ASP A 1 94 ? -7.145 -6.954 -0.188 1.00 98.44 94 ASP A CA 1
ATOM 681 C C . ASP A 1 94 ? -7.972 -7.253 1.073 1.00 98.44 94 ASP A C 1
ATOM 683 O O . ASP A 1 94 ? -8.934 -6.551 1.401 1.00 98.44 94 ASP A O 1
ATOM 687 N N . SER A 1 95 ? -7.559 -8.268 1.840 1.00 98.31 95 SER A N 1
ATOM 688 C CA . SER A 1 95 ? -8.194 -8.611 3.116 1.00 98.31 95 SER A CA 1
ATOM 689 C C . SER A 1 95 ? -7.986 -7.513 4.168 1.00 98.31 95 SER A C 1
ATOM 691 O O . SER A 1 95 ? -8.931 -7.145 4.873 1.00 98.31 95 SER A O 1
ATOM 693 N N .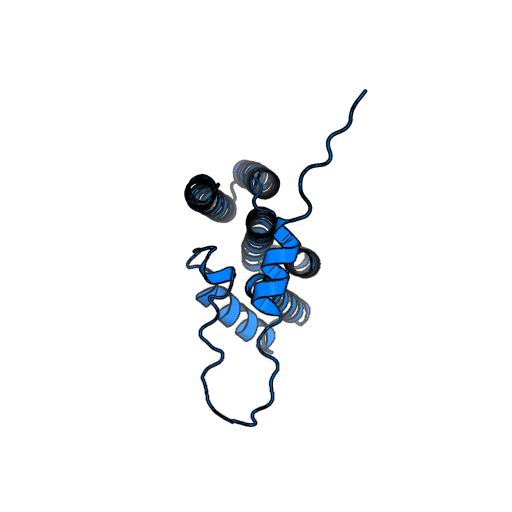 ALA A 1 96 ? -6.774 -6.953 4.263 1.00 98.31 96 ALA A N 1
ATOM 694 C CA . ALA A 1 96 ? -6.481 -5.817 5.139 1.00 98.31 96 ALA A CA 1
ATOM 695 C C . ALA A 1 96 ? -7.271 -4.563 4.725 1.00 98.31 96 ALA A C 1
ATOM 697 O O . ALA A 1 96 ? -7.845 -3.882 5.578 1.00 98.31 96 ALA A O 1
ATOM 698 N N . LEU A 1 97 ? -7.365 -4.296 3.420 1.00 98.38 97 LEU A N 1
ATOM 699 C CA . LEU A 1 97 ? -8.058 -3.149 2.840 1.00 98.38 97 LEU A CA 1
ATOM 700 C C . LEU A 1 97 ? -9.542 -3.168 3.204 1.00 98.38 97 LEU A C 1
ATOM 702 O O . LEU A 1 97 ? -10.072 -2.170 3.696 1.00 98.38 97 LEU A O 1
ATOM 706 N N . ALA A 1 98 ? -10.197 -4.321 3.037 1.00 98.44 98 ALA A N 1
ATOM 707 C CA . ALA A 1 98 ? -11.596 -4.508 3.406 1.00 98.44 98 ALA A CA 1
ATOM 708 C C . ALA A 1 98 ? -11.833 -4.246 4.904 1.00 98.44 98 ALA A C 1
ATOM 710 O O . ALA A 1 98 ? -12.799 -3.578 5.280 1.00 98.44 98 ALA A O 1
ATOM 711 N N . LYS A 1 99 ? -10.927 -4.722 5.770 1.00 98.44 99 LYS A N 1
ATOM 712 C CA . LYS A 1 99 ? -11.013 -4.502 7.222 1.00 98.44 99 LYS A CA 1
ATOM 713 C C . LYS A 1 99 ? -10.808 -3.031 7.586 1.00 98.44 99 LYS A C 1
ATOM 715 O O . LYS A 1 99 ? -11.600 -2.492 8.354 1.00 98.44 99 LYS A O 1
ATOM 720 N N . PHE A 1 100 ? -9.800 -2.360 7.027 1.00 98.38 100 PHE A N 1
ATOM 721 C CA . PHE A 1 100 ? -9.580 -0.934 7.276 1.00 98.38 100 PHE A CA 1
ATOM 722 C C . PHE A 1 100 ? -10.713 -0.058 6.743 1.00 98.38 100 PHE A C 1
ATOM 724 O O . PHE A 1 100 ? -11.117 0.880 7.427 1.00 98.38 100 PHE A O 1
ATOM 731 N N . SER A 1 101 ? -11.277 -0.395 5.583 1.00 98.25 101 SER A N 1
ATOM 732 C CA . SER A 1 101 ? -12.450 0.286 5.028 1.00 98.25 101 SER A CA 1
ATOM 733 C C . SER A 1 101 ? -13.663 0.175 5.963 1.00 98.25 101 SER A C 1
ATOM 735 O O . SER A 1 101 ? -14.291 1.182 6.294 1.00 98.25 101 SER A O 1
ATOM 737 N N . ALA A 1 102 ? -13.933 -1.020 6.504 1.00 98.31 102 ALA A N 1
ATOM 738 C CA . ALA A 1 102 ? -15.038 -1.249 7.442 1.00 98.31 102 ALA A CA 1
ATOM 739 C C . ALA A 1 102 ? -14.913 -0.465 8.767 1.00 98.31 102 ALA A C 1
ATOM 741 O O . ALA A 1 102 ? -15.907 -0.260 9.463 1.00 98.31 102 ALA A O 1
ATOM 742 N N . LEU A 1 103 ? -13.709 -0.002 9.119 1.00 98.00 103 LEU A N 1
ATOM 743 C CA . LEU A 1 103 ? -13.451 0.836 10.295 1.00 98.00 103 LEU A CA 1
ATOM 744 C C . LEU A 1 103 ? -13.731 2.335 10.050 1.00 98.00 103 LEU A C 1
ATOM 746 O O . LEU A 1 103 ? -13.601 3.145 10.980 1.00 98.00 103 LEU A O 1
ATOM 750 N N . GLY A 1 104 ? -14.087 2.721 8.819 1.00 97.81 104 GLY A N 1
ATOM 751 C CA . GLY A 1 104 ? -14.362 4.100 8.419 1.00 97.81 104 GLY A CA 1
ATOM 752 C C . GLY A 1 104 ? -13.192 5.036 8.723 1.00 97.81 104 GLY A C 1
ATOM 753 O O . GLY A 1 104 ? -12.025 4.693 8.538 1.00 97.81 104 GLY A O 1
ATOM 754 N N . THR A 1 105 ? -13.484 6.215 9.279 1.00 97.25 105 THR A N 1
ATOM 755 C CA . THR A 1 105 ? -12.466 7.229 9.610 1.00 97.25 105 THR A CA 1
ATOM 756 C C . THR A 1 105 ? -11.335 6.687 10.491 1.00 97.25 105 THR A C 1
ATOM 758 O O . THR A 1 105 ? -10.189 7.105 10.353 1.00 97.25 105 THR A O 1
ATOM 761 N N . SER A 1 106 ? -11.625 5.727 11.377 1.00 97.38 106 SER A N 1
ATOM 762 C CA . SER A 1 106 ? -10.623 5.160 12.288 1.00 97.38 106 SER A CA 1
ATOM 763 C C . SER A 1 106 ? -9.631 4.198 11.615 1.00 97.38 106 SER A C 1
ATOM 765 O O . SER A 1 106 ? -8.578 3.907 12.199 1.00 97.38 106 SER A O 1
ATOM 767 N N . GLY A 1 107 ? -9.956 3.725 10.406 1.00 97.75 107 GLY A N 1
ATOM 768 C CA . GLY A 1 107 ? -9.122 2.875 9.556 1.00 97.75 107 GLY A CA 1
ATOM 769 C C . GLY A 1 107 ? -8.517 3.595 8.351 1.00 97.75 107 GLY A C 1
ATOM 770 O O . GLY A 1 107 ? -7.769 2.972 7.607 1.00 97.75 107 GLY A O 1
ATOM 771 N N . GLN A 1 108 ? -8.779 4.895 8.176 1.00 98.12 108 GLN A N 1
ATOM 772 C CA . GLN A 1 108 ? -8.399 5.629 6.965 1.00 98.12 108 GLN A CA 1
ATOM 773 C C . GLN A 1 108 ? -6.898 5.577 6.660 1.00 98.12 108 GLN A C 1
ATOM 775 O O . GLN A 1 108 ? -6.504 5.441 5.508 1.00 98.12 108 GLN A O 1
ATOM 780 N N . GLU A 1 109 ? -6.040 5.673 7.677 1.00 97.38 109 GLU A N 1
ATOM 781 C CA . GLU A 1 109 ? -4.592 5.588 7.457 1.00 97.38 109 GLU A CA 1
ATOM 782 C C . GLU A 1 109 ? -4.165 4.191 6.992 1.00 97.38 109 GLU A C 1
ATOM 784 O O . GLU A 1 109 ? -3.398 4.085 6.040 1.00 97.38 109 GLU A O 1
ATOM 789 N N . GLY A 1 110 ? -4.731 3.141 7.596 1.00 97.88 110 GLY A N 1
ATOM 790 C CA . GLY A 1 110 ? -4.523 1.754 7.174 1.00 97.88 110 GLY A CA 1
ATOM 791 C C . GLY A 1 110 ? -5.012 1.488 5.763 1.00 97.88 110 GLY A C 1
ATOM 792 O O . GLY A 1 110 ? -4.315 0.841 4.990 1.00 97.88 110 GLY A O 1
ATOM 793 N N . TYR A 1 111 ? -6.160 2.051 5.392 1.00 98.38 111 TYR A N 1
ATOM 794 C CA . TYR A 1 111 ? -6.698 1.955 4.040 1.00 98.38 111 TYR A CA 1
ATOM 795 C C . TYR A 1 111 ? -5.716 2.520 3.003 1.00 98.38 111 TYR A C 1
ATOM 797 O O . TYR A 1 111 ? -5.342 1.825 2.062 1.00 98.38 111 TYR A O 1
ATOM 805 N N . LEU A 1 112 ? -5.225 3.747 3.217 1.00 97.81 112 LEU A N 1
ATOM 806 C CA . LEU A 1 112 ? -4.286 4.398 2.299 1.00 97.81 112 LEU A CA 1
ATOM 807 C C . LEU A 1 112 ? -2.938 3.673 2.216 1.00 97.81 112 LEU A C 1
ATOM 809 O O . LEU A 1 112 ? -2.405 3.494 1.122 1.00 97.81 112 LEU A O 1
ATOM 813 N N . ASP A 1 113 ? -2.396 3.242 3.357 1.00 96.94 113 ASP A N 1
ATOM 814 C CA . ASP A 1 113 ? -1.137 2.499 3.383 1.00 96.94 113 ASP A CA 1
ATOM 815 C C . ASP A 1 113 ? -1.287 1.148 2.661 1.00 96.94 113 ASP A C 1
ATOM 817 O O . ASP A 1 113 ? -0.381 0.743 1.932 1.00 96.94 113 ASP A O 1
ATOM 821 N N . THR A 1 114 ? -2.436 0.475 2.812 1.00 97.50 114 THR A N 1
ATOM 822 C CA . THR A 1 114 ? -2.723 -0.812 2.154 1.00 97.50 114 THR A CA 1
ATOM 823 C C . THR A 1 114 ? -2.838 -0.660 0.641 1.00 97.50 114 THR A C 1
ATOM 825 O O . THR A 1 114 ? -2.266 -1.463 -0.091 1.00 97.50 114 THR A O 1
ATOM 828 N N . LEU A 1 115 ? -3.504 0.392 0.151 1.00 97.94 115 LEU A N 1
ATOM 829 C CA . LEU A 1 115 ? -3.544 0.688 -1.286 1.00 97.94 115 LEU A CA 1
ATOM 830 C C . LEU A 1 115 ? -2.143 0.883 -1.864 1.00 97.94 115 LEU A C 1
ATOM 832 O O . LEU A 1 115 ? -1.851 0.393 -2.952 1.00 97.94 115 LEU A O 1
ATOM 836 N N . HIS A 1 116 ? -1.255 1.549 -1.124 1.00 96.12 116 HIS A N 1
ATOM 837 C CA . HIS A 1 116 ? 0.127 1.700 -1.561 1.00 96.12 116 HIS A CA 1
ATOM 838 C C . HIS A 1 116 ? 0.842 0.342 -1.673 1.00 96.12 116 HIS A C 1
ATOM 840 O O . HIS A 1 116 ? 1.507 0.095 -2.673 1.00 96.12 116 HIS A O 1
ATOM 846 N N . VAL A 1 117 ? 0.640 -0.569 -0.711 1.00 96.00 117 VAL A N 1
ATOM 847 C CA . VAL A 1 117 ? 1.180 -1.945 -0.768 1.00 96.00 117 VAL A CA 1
ATOM 848 C C . VAL A 1 117 ? 0.631 -2.730 -1.968 1.00 96.00 117 VAL A C 1
ATOM 850 O O . VAL A 1 117 ? 1.374 -3.480 -2.602 1.00 96.00 117 VAL A O 1
ATOM 853 N N . ILE A 1 118 ? -0.640 -2.536 -2.335 1.00 97.19 118 ILE A N 1
ATOM 854 C CA . ILE A 1 118 ? -1.222 -3.145 -3.542 1.00 97.19 118 ILE A CA 1
ATOM 855 C C . ILE A 1 118 ? -0.513 -2.623 -4.797 1.00 97.19 118 ILE A C 1
ATOM 857 O O . ILE A 1 118 ? -0.090 -3.424 -5.632 1.00 97.19 118 ILE A O 1
ATOM 861 N N . VAL A 1 119 ? -0.295 -1.312 -4.918 1.00 96.81 119 VAL A N 1
ATOM 862 C CA . VAL A 1 119 ? 0.477 -0.751 -6.042 1.00 96.81 119 VAL A CA 1
ATOM 863 C C . VAL A 1 119 ? 1.905 -1.313 -6.062 1.00 96.81 119 VAL A C 1
ATOM 865 O O . VAL A 1 119 ? 2.376 -1.755 -7.112 1.00 96.81 119 VAL A O 1
ATOM 868 N N . ASP A 1 120 ? 2.570 -1.392 -4.907 1.00 94.69 120 ASP A N 1
ATOM 869 C CA . ASP A 1 120 ? 3.914 -1.970 -4.774 1.00 94.69 120 ASP A CA 1
ATOM 870 C C . ASP A 1 120 ? 3.975 -3.435 -5.214 1.00 94.69 120 ASP A C 1
ATOM 872 O O . ASP A 1 120 ? 4.949 -3.865 -5.835 1.00 94.69 120 ASP A O 1
ATOM 876 N N . SER A 1 121 ? 2.924 -4.210 -4.956 1.00 95.31 121 SER A N 1
ATOM 877 C CA . SER A 1 121 ? 2.857 -5.603 -5.391 1.00 95.31 121 SER A CA 1
ATOM 878 C C . SER A 1 121 ? 2.769 -5.745 -6.919 1.00 95.31 121 SER A C 1
ATOM 880 O O . SER A 1 121 ? 3.418 -6.623 -7.485 1.00 95.31 121 SER A O 1
ATOM 882 N N . HIS A 1 122 ? 2.028 -4.868 -7.609 1.00 96.12 122 HIS A N 1
ATOM 883 C CA . HIS A 1 122 ? 1.972 -4.853 -9.074 1.00 96.12 122 HIS A CA 1
ATOM 884 C C . HIS A 1 122 ? 3.302 -4.396 -9.677 1.00 96.12 122 HIS A C 1
ATOM 886 O O . HIS A 1 122 ? 3.766 -4.967 -10.663 1.00 96.12 122 HIS A O 1
ATOM 892 N N . ARG A 1 123 ? 3.966 -3.418 -9.047 1.00 94.06 123 ARG A N 1
ATOM 893 C CA . ARG A 1 123 ? 5.326 -3.001 -9.426 1.00 94.06 123 ARG A CA 1
ATOM 894 C C . ARG A 1 123 ? 6.318 -4.148 -9.320 1.00 94.06 123 ARG A C 1
ATOM 896 O O . ARG A 1 123 ? 7.145 -4.334 -10.210 1.00 94.06 123 ARG A O 1
ATOM 903 N N . LEU A 1 124 ? 6.238 -4.909 -8.232 1.00 92.38 124 LEU A N 1
ATOM 904 C CA . LEU A 1 124 ? 7.079 -6.075 -8.013 1.00 92.38 124 LEU A CA 1
ATOM 905 C C . LEU A 1 124 ? 6.842 -7.155 -9.064 1.00 92.38 124 LEU A C 1
ATOM 907 O O . LEU A 1 124 ? 7.810 -7.693 -9.589 1.00 92.38 124 LEU A O 1
ATOM 911 N N . GLU A 1 125 ? 5.589 -7.455 -9.393 1.00 93.69 125 GLU A N 1
ATOM 912 C CA . GLU A 1 125 ? 5.253 -8.419 -10.444 1.00 93.69 125 GLU A CA 1
ATOM 913 C C . GLU A 1 125 ? 5.856 -8.014 -11.795 1.00 93.69 125 GLU A C 1
ATOM 915 O O . GLU A 1 125 ? 6.623 -8.783 -12.371 1.00 93.69 125 GLU A O 1
ATOM 920 N N . ALA A 1 126 ? 5.638 -6.769 -12.231 1.00 92.75 126 ALA A N 1
ATOM 921 C CA . ALA A 1 126 ? 6.228 -6.251 -13.465 1.00 92.75 126 ALA A CA 1
ATOM 922 C C . ALA A 1 126 ? 7.765 -6.325 -13.454 1.00 92.75 126 ALA A C 1
ATOM 924 O O . ALA A 1 126 ? 8.388 -6.721 -14.440 1.00 92.75 126 ALA A O 1
ATOM 925 N N . TYR A 1 127 ? 8.394 -6.008 -12.317 1.00 90.06 127 TYR A N 1
ATOM 926 C CA . TYR A 1 127 ? 9.841 -6.130 -12.157 1.00 90.06 127 TYR A CA 1
ATOM 927 C C . TYR A 1 127 ? 10.336 -7.575 -12.320 1.00 90.06 127 TYR A C 1
ATOM 929 O O . TYR A 1 127 ? 11.352 -7.804 -12.979 1.00 90.06 127 TYR A O 1
ATOM 937 N N . LEU A 1 128 ? 9.643 -8.542 -11.711 1.00 89.19 128 LEU A N 1
ATOM 938 C CA . LEU A 1 128 ? 9.999 -9.963 -11.769 1.00 89.19 128 LEU A CA 1
ATOM 939 C C . LEU A 1 128 ? 9.819 -10.545 -13.174 1.00 89.19 128 LEU A C 1
ATOM 941 O O . LEU A 1 128 ? 10.634 -11.367 -13.601 1.00 89.19 128 LEU A O 1
ATOM 945 N N . ASP A 1 129 ? 8.803 -10.079 -13.894 1.00 91.19 129 ASP A N 1
ATOM 946 C CA . ASP A 1 129 ? 8.491 -10.518 -15.254 1.00 91.19 129 ASP A CA 1
ATOM 947 C C . ASP A 1 129 ? 9.264 -9.739 -16.335 1.00 91.19 129 ASP A C 1
ATOM 949 O O . ASP A 1 129 ? 9.171 -10.059 -17.520 1.00 91.19 129 ASP A O 1
ATOM 953 N N . TYR A 1 130 ? 10.093 -8.764 -15.935 1.00 88.69 130 TYR A N 1
ATOM 954 C CA . TYR A 1 130 ? 10.799 -7.839 -16.830 1.00 88.69 130 TYR A CA 1
ATOM 955 C C . TYR A 1 130 ? 9.855 -7.085 -17.778 1.00 88.69 130 TYR A C 1
ATOM 957 O O . TYR A 1 130 ? 10.235 -6.764 -18.911 1.00 88.69 130 TYR A O 1
ATOM 965 N N . ASP A 1 131 ? 8.648 -6.773 -17.312 1.00 90.44 131 ASP A N 1
ATOM 966 C CA . ASP A 1 131 ? 7.591 -6.117 -18.077 1.00 90.44 131 ASP A CA 1
ATOM 967 C C . ASP A 1 131 ? 7.372 -4.653 -17.648 1.00 90.44 131 ASP A C 1
ATOM 969 O O . ASP A 1 131 ? 7.980 -4.169 -16.689 1.00 90.44 131 ASP A O 1
ATOM 973 N N . SER A 1 132 ? 6.547 -3.914 -18.390 1.00 91.69 132 SER A N 1
ATOM 974 C CA . SER A 1 132 ? 6.089 -2.581 -17.990 1.00 91.69 132 SER A CA 1
ATOM 975 C C . SER A 1 132 ? 5.080 -2.662 -16.834 1.00 91.69 132 SER A C 1
ATOM 977 O O . SER A 1 132 ? 4.193 -3.514 -16.853 1.00 91.69 132 SER A O 1
ATOM 979 N N . PRO A 1 133 ? 5.139 -1.755 -15.842 1.00 95.06 133 PRO A N 1
ATOM 980 C CA . PRO A 1 133 ? 4.250 -1.749 -14.681 1.00 95.06 133 PRO A CA 1
ATOM 981 C C . PRO A 1 133 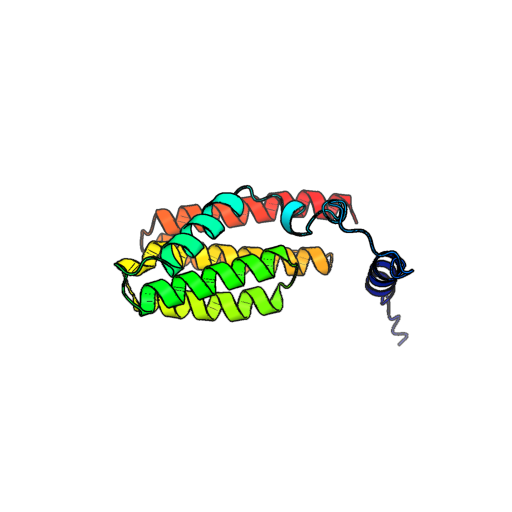? 2.895 -1.086 -14.980 1.00 95.06 133 PRO A C 1
ATOM 983 O O . PRO A 1 133 ? 2.376 -0.346 -14.147 1.00 95.06 133 PRO A O 1
ATOM 986 N N . GLU A 1 134 ? 2.312 -1.350 -16.153 1.00 95.88 134 GLU A N 1
ATOM 987 C CA . GLU A 1 134 ? 1.066 -0.716 -16.620 1.00 95.88 134 GLU A CA 1
ATOM 988 C C . GLU A 1 134 ? -0.073 -0.887 -15.611 1.00 95.88 134 GLU A C 1
ATOM 990 O O . GLU A 1 134 ? -0.812 0.052 -15.329 1.00 95.88 134 GLU A O 1
ATOM 995 N N . GLU A 1 135 ? -0.175 -2.071 -15.007 1.00 97.19 135 GLU A N 1
ATOM 996 C CA . GLU A 1 135 ? -1.207 -2.356 -14.014 1.00 97.19 135 GLU A CA 1
ATOM 997 C C . GLU A 1 135 ? -1.006 -1.555 -12.719 1.00 97.19 135 GLU A C 1
ATOM 999 O O . GLU A 1 135 ? -1.970 -1.056 -12.14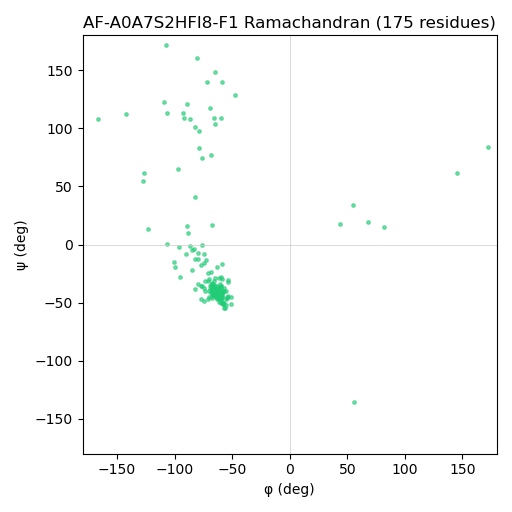1 1.00 97.19 135 GLU A O 1
ATOM 1004 N N . ALA A 1 136 ? 0.244 -1.361 -12.285 1.00 96.44 136 ALA A N 1
ATOM 1005 C CA . ALA A 1 136 ? 0.535 -0.515 -11.131 1.00 96.44 136 ALA A CA 1
ATOM 1006 C C . ALA A 1 136 ? 0.190 0.956 -11.414 1.00 96.44 136 ALA A C 1
ATOM 1008 O O . ALA A 1 136 ? -0.378 1.629 -10.552 1.00 96.44 136 ALA A O 1
ATOM 1009 N N . GLU A 1 137 ? 0.506 1.447 -12.619 1.00 97.69 137 GLU A N 1
ATOM 1010 C CA . GLU A 1 137 ? 0.162 2.806 -13.059 1.00 97.69 137 GLU A CA 1
ATOM 1011 C C . GLU A 1 137 ? -1.353 3.001 -13.132 1.00 97.69 137 GLU A C 1
ATOM 1013 O O . GLU A 1 137 ? -1.865 4.004 -12.626 1.00 97.69 137 GLU A O 1
ATOM 1018 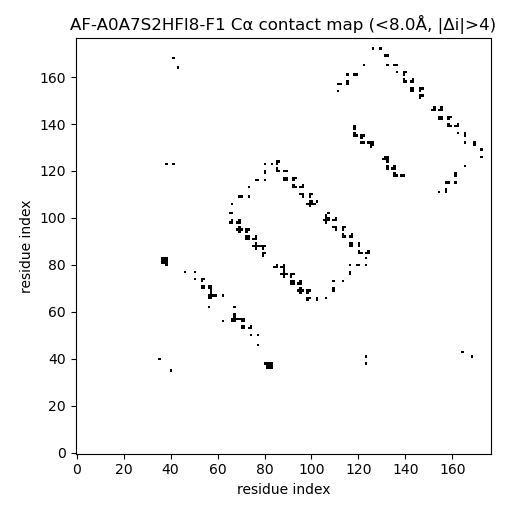N N . ARG A 1 138 ? -2.073 2.030 -13.707 1.00 98.25 138 ARG A N 1
ATOM 1019 C CA . ARG A 1 138 ? -3.537 2.029 -13.803 1.00 98.25 138 ARG A CA 1
ATOM 1020 C C . ARG A 1 138 ? -4.175 2.141 -12.422 1.00 98.25 138 ARG A C 1
ATOM 1022 O O . ARG A 1 138 ? -4.930 3.081 -12.187 1.00 98.25 138 ARG A O 1
ATOM 1029 N N . VAL A 1 139 ? -3.822 1.243 -11.498 1.00 98.19 139 VAL A N 1
ATOM 1030 C CA . VAL A 1 139 ? -4.375 1.226 -10.132 1.00 98.19 139 VAL A CA 1
ATOM 10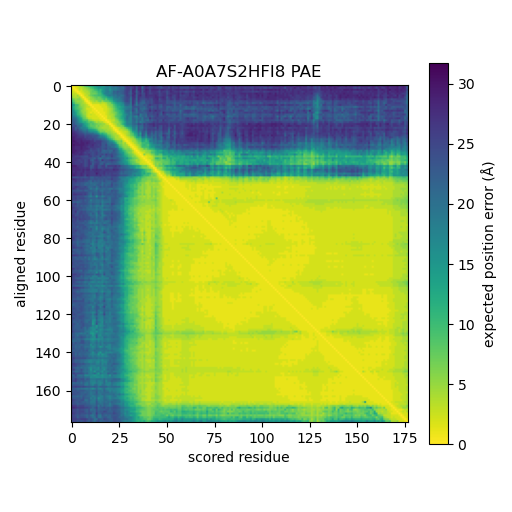31 C C . VAL A 1 139 ? -4.074 2.536 -9.396 1.00 98.19 13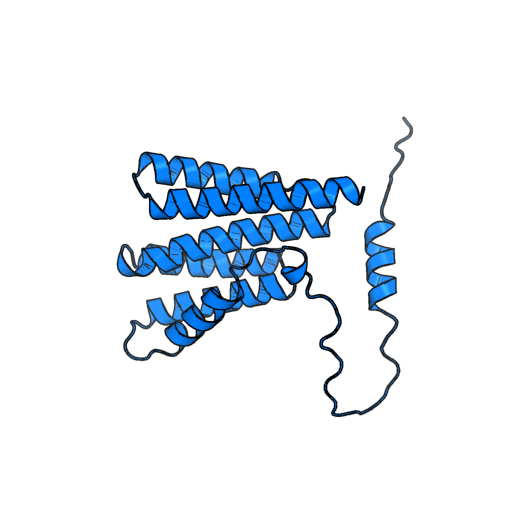9 VAL A C 1
ATOM 1033 O O . VAL A 1 139 ? -4.976 3.136 -8.813 1.00 98.19 139 VAL A O 1
ATOM 1036 N N . ALA A 1 140 ? -2.832 3.027 -9.446 1.00 98.25 140 ALA A N 1
ATOM 1037 C CA . ALA A 1 140 ? -2.471 4.280 -8.782 1.00 98.25 140 ALA A CA 1
ATOM 1038 C C . ALA A 1 140 ? -3.198 5.503 -9.377 1.00 98.25 140 ALA A C 1
ATOM 1040 O O . ALA A 1 140 ? -3.561 6.419 -8.639 1.00 98.25 140 ALA A O 1
ATOM 1041 N N . THR A 1 141 ? -3.429 5.519 -10.694 1.00 98.50 141 THR A N 1
ATOM 1042 C CA . THR A 1 141 ? -4.151 6.600 -11.383 1.00 98.50 141 THR A CA 1
ATOM 1043 C C . THR A 1 141 ? -5.637 6.596 -11.034 1.00 98.50 141 THR A C 1
ATOM 1045 O O . THR A 1 141 ? -6.170 7.649 -10.695 1.00 98.50 141 THR A O 1
ATOM 1048 N N . GLU A 1 142 ? -6.286 5.430 -11.030 1.00 98.50 142 GLU A N 1
ATOM 1049 C CA . GLU A 1 142 ? -7.701 5.295 -10.653 1.00 98.50 142 GLU A CA 1
ATOM 1050 C C . GLU A 1 142 ? -7.958 5.831 -9.237 1.00 98.50 142 GLU A C 1
ATOM 1052 O O . GLU A 1 142 ? -8.809 6.701 -9.040 1.00 98.50 142 GLU A O 1
ATOM 1057 N N . PHE A 1 143 ? -7.158 5.405 -8.253 1.00 98.44 143 PHE A N 1
ATOM 1058 C CA . PHE A 1 143 ? -7.302 5.903 -6.882 1.00 98.44 143 PHE A CA 1
ATOM 1059 C C . PHE A 1 143 ? -6.884 7.368 -6.726 1.00 98.44 143 PHE A C 1
ATOM 1061 O O . PHE A 1 143 ? -7.421 8.075 -5.873 1.00 98.44 143 PHE A O 1
ATOM 1068 N N . LEU A 1 144 ? -5.939 7.866 -7.530 1.00 98.50 144 LEU A N 1
ATOM 1069 C CA . LEU A 1 144 ? -5.608 9.290 -7.536 1.00 98.50 144 LEU A CA 1
ATOM 1070 C C . LEU A 1 144 ? -6.805 10.131 -7.994 1.00 98.50 144 LEU A C 1
ATOM 1072 O O . LEU A 1 144 ? -7.082 11.167 -7.384 1.00 98.50 144 LEU A O 1
ATOM 1076 N N . GLU A 1 145 ? -7.499 9.707 -9.048 1.00 98.50 145 GLU A N 1
ATOM 1077 C CA . GLU A 1 145 ? -8.699 10.376 -9.551 1.00 98.50 145 GLU A CA 1
ATOM 1078 C C . GLU A 1 145 ? -9.821 10.354 -8.507 1.00 98.50 145 GLU A C 1
ATOM 1080 O O . GLU A 1 145 ? -10.382 11.409 -8.202 1.00 98.50 145 GLU A O 1
ATOM 1085 N N . GLU A 1 146 ? -10.067 9.196 -7.886 1.00 98.12 146 GLU A N 1
ATOM 1086 C CA . GLU A 1 146 ? -11.031 9.035 -6.788 1.00 98.12 146 GLU A CA 1
ATOM 1087 C C . GLU A 1 146 ? -10.721 9.987 -5.622 1.00 98.12 146 GLU A C 1
ATOM 1089 O O . GLU A 1 146 ? -11.546 10.823 -5.251 1.00 98.12 146 GLU A O 1
ATOM 1094 N N . PHE A 1 147 ? -9.496 9.955 -5.086 1.00 98.31 147 PHE A N 1
ATOM 1095 C CA . PHE A 1 147 ? -9.122 10.820 -3.966 1.00 98.31 147 PHE A CA 1
ATOM 1096 C C . PHE A 1 147 ? -9.124 12.303 -4.318 1.00 98.31 147 PHE A C 1
ATOM 1098 O O . PHE A 1 147 ? -9.377 13.132 -3.440 1.00 98.31 147 PHE A O 1
ATOM 1105 N N . THR A 1 148 ? -8.867 12.644 -5.581 1.00 98.25 148 THR A N 1
ATOM 1106 C CA . THR A 1 148 ? -8.984 14.023 -6.062 1.00 98.25 148 THR A CA 1
ATOM 1107 C C . THR A 1 148 ? -10.441 14.477 -6.061 1.00 98.25 148 THR A C 1
ATOM 1109 O O . THR A 1 148 ? -10.727 15.584 -5.598 1.00 98.25 148 THR A O 1
ATOM 1112 N N . ALA A 1 149 ? -11.360 13.629 -6.531 1.00 98.25 149 ALA A N 1
ATOM 1113 C CA . ALA A 1 149 ? -12.793 13.914 -6.541 1.00 98.25 149 ALA A CA 1
ATOM 1114 C C . ALA A 1 149 ? -13.360 14.062 -5.119 1.00 98.25 149 ALA A C 1
ATOM 1116 O O . ALA A 1 149 ? -14.136 14.983 -4.857 1.00 98.25 149 ALA A O 1
ATOM 1117 N N . ASP A 1 150 ? -12.894 13.231 -4.187 1.00 97.25 150 ASP A N 1
ATOM 1118 C CA . ASP A 1 150 ? -13.316 13.246 -2.782 1.00 97.25 150 ASP A CA 1
ATOM 1119 C C . ASP A 1 150 ? -12.637 14.341 -1.939 1.00 97.25 150 ASP A C 1
ATOM 1121 O O . ASP A 1 150 ? -12.969 14.542 -0.768 1.00 97.25 150 ASP A O 1
ATOM 1125 N N . GLY A 1 151 ? -11.647 15.048 -2.493 1.00 97.62 151 GLY A N 1
ATOM 1126 C CA . GLY A 1 151 ? -10.846 16.030 -1.759 1.00 97.62 151 GLY A CA 1
ATOM 1127 C C . GLY A 1 151 ? -9.931 15.416 -0.688 1.00 97.62 151 GLY A C 1
ATOM 1128 O O . GLY A 1 151 ? -9.464 16.121 0.214 1.00 97.62 151 GLY A O 1
ATOM 1129 N N . ASN A 1 152 ? -9.637 14.116 -0.773 1.00 97.69 152 ASN A N 1
ATOM 1130 C CA . ASN A 1 152 ? -8.763 13.399 0.151 1.00 97.69 152 ASN A CA 1
ATOM 1131 C C . ASN A 1 152 ? -7.282 13.667 -0.172 1.00 97.69 152 ASN A C 1
ATOM 1133 O O . ASN A 1 152 ? -6.590 12.866 -0.801 1.00 97.69 152 ASN A O 1
ATOM 1137 N N . LYS A 1 153 ? -6.758 14.792 0.329 1.00 98.31 153 LYS A N 1
ATOM 1138 C CA . LYS A 1 153 ? -5.373 15.234 0.074 1.00 98.31 153 LYS A CA 1
ATOM 1139 C C . LYS A 1 153 ? -4.297 14.255 0.516 1.00 98.31 153 LYS A C 1
ATOM 1141 O O . LYS A 1 153 ? -3.229 14.214 -0.094 1.00 98.31 153 LYS A O 1
ATOM 1146 N N . ARG A 1 154 ? -4.561 13.461 1.555 1.00 97.38 154 ARG A N 1
ATOM 1147 C CA . ARG A 1 154 ? -3.618 12.423 1.973 1.00 97.38 154 ARG A CA 1
ATOM 1148 C C . ARG A 1 154 ? -3.592 11.288 0.956 1.00 97.38 154 ARG A C 1
ATOM 1150 O O . ARG A 1 154 ? -2.507 10.897 0.546 1.00 97.38 154 ARG A O 1
ATOM 1157 N N . GLY A 1 155 ? -4.757 10.813 0.521 1.00 98.06 155 GLY A N 1
ATOM 1158 C CA . GLY A 1 155 ? -4.857 9.797 -0.527 1.00 98.06 155 GLY A CA 1
ATOM 1159 C C . GLY A 1 155 ? -4.208 10.245 -1.836 1.00 98.06 155 GLY A C 1
ATOM 1160 O O . GLY A 1 155 ? -3.375 9.522 -2.377 1.00 98.06 155 GLY A O 1
ATOM 1161 N N . GLU A 1 156 ? -4.476 11.482 -2.275 1.00 98.44 156 GLU A N 1
ATOM 1162 C CA . GLU A 1 156 ? -3.813 12.076 -3.445 1.00 98.44 156 GLU A CA 1
ATOM 1163 C C . GLU A 1 156 ? -2.282 12.036 -3.324 1.00 98.44 156 GLU A C 1
ATOM 1165 O O . GLU A 1 156 ? -1.585 11.701 -4.281 1.00 98.44 156 GLU A O 1
ATOM 1170 N N . ALA A 1 157 ? -1.739 12.398 -2.156 1.00 97.62 157 ALA A N 1
ATOM 1171 C CA . ALA A 1 157 ? -0.298 12.407 -1.928 1.00 97.62 157 ALA A CA 1
ATOM 1172 C C . ALA A 1 157 ? 0.304 10.993 -1.957 1.00 97.62 157 ALA A C 1
ATOM 1174 O O . ALA A 1 157 ? 1.367 10.810 -2.548 1.00 97.62 157 ALA A O 1
ATOM 1175 N N . VAL A 1 158 ? -0.375 10.003 -1.364 1.00 96.81 158 VAL A N 1
ATOM 1176 C CA . VAL A 1 158 ? 0.078 8.602 -1.374 1.00 96.81 158 VAL A CA 1
ATOM 1177 C C . VAL A 1 158 ? 0.096 8.052 -2.802 1.00 96.81 158 VAL A C 1
ATOM 1179 O O . VAL A 1 158 ? 1.100 7.478 -3.209 1.00 96.81 158 VAL A O 1
ATOM 1182 N N . MET A 1 159 ? -0.948 8.287 -3.602 1.00 98.12 159 MET A N 1
ATOM 1183 C CA . MET A 1 159 ? -0.973 7.799 -4.988 1.00 98.12 159 MET A CA 1
ATOM 1184 C C . MET A 1 159 ? 0.036 8.527 -5.889 1.00 98.12 159 MET A C 1
ATOM 1186 O O . MET A 1 159 ? 0.680 7.902 -6.729 1.00 98.12 159 MET A O 1
ATOM 1190 N N . LYS A 1 160 ? 0.264 9.833 -5.683 1.00 97.94 160 LYS A N 1
ATOM 1191 C CA . LYS A 1 160 ? 1.339 10.571 -6.377 1.00 97.94 160 LYS A CA 1
ATOM 1192 C C . LYS A 1 160 ? 2.727 10.043 -6.028 1.00 97.94 160 LYS A C 1
ATOM 1194 O O . LYS A 1 160 ? 3.584 9.982 -6.908 1.00 97.94 160 LYS A O 1
ATOM 1199 N N . LEU A 1 161 ? 2.952 9.682 -4.763 1.00 95.62 161 LEU A N 1
ATOM 1200 C CA . LEU A 1 161 ? 4.190 9.030 -4.350 1.00 95.62 161 LEU A CA 1
ATOM 1201 C C . LEU A 1 161 ? 4.347 7.697 -5.088 1.00 95.62 161 LEU A C 1
ATOM 1203 O O . LEU A 1 161 ? 5.377 7.496 -5.722 1.00 95.62 161 LEU A O 1
ATOM 1207 N N . ALA A 1 162 ? 3.309 6.859 -5.099 1.00 95.25 162 ALA A N 1
ATOM 1208 C CA . ALA A 1 162 ? 3.329 5.577 -5.796 1.00 95.25 162 ALA A CA 1
ATOM 1209 C C . ALA A 1 162 ? 3.679 5.734 -7.292 1.00 95.25 162 ALA A C 1
ATOM 1211 O O . ALA A 1 162 ? 4.589 5.074 -7.787 1.00 95.25 162 ALA A O 1
ATOM 1212 N N . LEU A 1 163 ? 3.049 6.681 -7.999 1.00 96.50 163 LEU A N 1
ATOM 1213 C CA . LEU A 1 163 ? 3.367 6.996 -9.402 1.00 96.50 163 LEU A CA 1
ATOM 1214 C C . LEU A 1 163 ? 4.822 7.454 -9.604 1.00 96.50 163 LEU A C 1
ATOM 1216 O O . LEU A 1 163 ? 5.477 7.049 -10.565 1.00 96.50 163 LEU A O 1
ATOM 1220 N N . ALA A 1 164 ? 5.356 8.281 -8.701 1.00 94.38 164 ALA A N 1
ATOM 1221 C CA . ALA A 1 164 ? 6.753 8.715 -8.767 1.00 94.38 164 ALA A CA 1
ATOM 1222 C C . ALA A 1 164 ? 7.732 7.545 -8.561 1.00 94.38 164 ALA A C 1
ATOM 1224 O O . ALA A 1 164 ? 8.786 7.478 -9.207 1.00 94.38 164 ALA A O 1
ATOM 1225 N N . GLU A 1 165 ? 7.386 6.612 -7.677 1.00 92.62 165 GLU A N 1
ATOM 1226 C CA . GLU A 1 165 ? 8.169 5.405 -7.447 1.00 92.62 165 GLU A CA 1
ATOM 1227 C C . GLU A 1 165 ? 8.128 4.460 -8.661 1.00 92.62 165 GLU A C 1
ATOM 1229 O O . GLU A 1 165 ? 9.187 3.991 -9.088 1.00 92.62 165 GLU A O 1
ATOM 1234 N N . ILE A 1 166 ? 6.959 4.275 -9.293 1.00 93.62 166 ILE A N 1
ATOM 1235 C CA . ILE A 1 166 ? 6.815 3.530 -10.558 1.00 93.62 166 ILE A CA 1
ATOM 1236 C C . ILE A 1 166 ? 7.735 4.111 -11.642 1.00 93.62 166 ILE A C 1
ATOM 1238 O O . ILE A 1 166 ? 8.557 3.396 -12.222 1.00 93.62 166 ILE A O 1
ATOM 1242 N N . GLY A 1 167 ? 7.665 5.427 -11.866 1.00 92.31 167 GLY A N 1
ATOM 1243 C CA . GLY A 1 167 ? 8.485 6.100 -12.875 1.00 92.31 167 GLY A CA 1
ATOM 1244 C C . GLY A 1 167 ? 9.992 5.965 -12.620 1.00 92.31 167 GLY A C 1
ATOM 1245 O O . GLY A 1 167 ? 10.780 5.839 -13.559 1.00 92.31 167 GLY A O 1
ATOM 1246 N N . THR A 1 168 ? 10.410 5.930 -11.351 1.00 88.81 168 THR A N 1
ATOM 1247 C CA . THR A 1 168 ? 11.822 5.749 -10.979 1.00 88.81 168 THR A CA 1
ATOM 1248 C C . THR A 1 168 ? 12.337 4.347 -11.322 1.00 88.81 168 THR A C 1
ATOM 1250 O O . THR A 1 168 ? 13.504 4.197 -11.704 1.00 88.81 168 THR A O 1
ATOM 1253 N N . ASP A 1 169 ? 11.494 3.321 -11.208 1.00 83.38 169 ASP A N 1
ATOM 1254 C CA . ASP A 1 169 ? 11.871 1.940 -11.514 1.00 83.38 169 ASP A CA 1
ATOM 1255 C C . ASP A 1 169 ? 11.849 1.636 -13.013 1.00 83.38 169 ASP A C 1
ATOM 1257 O O . ASP A 1 169 ? 12.751 0.942 -13.489 1.00 83.38 169 ASP A O 1
ATOM 1261 N N . ASN A 1 170 ? 10.931 2.235 -13.779 1.00 77.00 170 ASN A N 1
ATOM 1262 C CA . ASN A 1 170 ? 10.901 2.111 -15.243 1.00 77.00 170 ASN A CA 1
ATOM 1263 C C . ASN A 1 170 ? 12.233 2.506 -15.883 1.00 77.00 170 ASN A C 1
ATOM 1265 O O . ASN A 1 170 ? 12.817 1.739 -16.650 1.00 77.00 170 ASN A O 1
ATOM 1269 N N . VAL A 1 171 ? 12.803 3.637 -15.459 1.00 76.12 171 VAL A N 1
ATOM 1270 C CA . VAL A 1 171 ? 14.121 4.101 -15.927 1.00 76.12 171 VAL A CA 1
ATOM 1271 C C . VAL A 1 171 ? 15.237 3.087 -15.625 1.00 76.12 171 VAL A C 1
ATOM 1273 O O . VAL A 1 171 ? 16.258 3.042 -16.318 1.00 76.12 171 VAL A O 1
ATOM 1276 N N . ARG A 1 172 ? 15.095 2.267 -14.575 1.00 73.19 172 ARG A N 1
ATOM 1277 C CA . ARG A 1 172 ? 16.065 1.212 -14.240 1.00 73.19 172 ARG A CA 1
ATOM 1278 C C . ARG A 1 172 ? 15.844 -0.052 -15.061 1.00 73.19 172 ARG A C 1
ATOM 1280 O O . ARG A 1 172 ? 16.838 -0.681 -15.424 1.00 73.19 172 ARG A O 1
ATOM 1287 N N . LEU A 1 173 ? 14.592 -0.425 -15.322 1.00 72.81 173 LEU A N 1
ATOM 1288 C CA . LEU A 1 173 ? 14.240 -1.587 -16.140 1.00 72.81 173 LEU A CA 1
ATOM 1289 C C . LEU A 1 173 ? 14.673 -1.391 -17.596 1.00 72.81 173 LEU A C 1
ATOM 1291 O O . LEU A 1 173 ? 15.303 -2.285 -18.156 1.00 72.81 173 LEU A O 1
ATOM 1295 N N . GLU A 1 174 ? 14.458 -0.203 -18.168 1.00 74.75 174 GLU A N 1
ATOM 1296 C CA . GLU A 1 174 ? 14.904 0.130 -19.530 1.00 74.75 174 GLU A CA 1
ATOM 1297 C C . GLU A 1 174 ? 16.415 -0.039 -19.718 1.00 74.75 174 GLU A C 1
ATOM 1299 O O . GLU A 1 174 ? 16.857 -0.525 -20.750 1.00 74.75 174 GLU A O 1
ATOM 1304 N N . LYS A 1 175 ? 17.225 0.297 -18.706 1.00 71.44 175 LYS A N 1
ATOM 1305 C CA . LYS A 1 175 ? 18.690 0.128 -18.757 1.00 71.44 175 LYS A CA 1
ATOM 1306 C C . LYS A 1 175 ? 19.157 -1.326 -18.655 1.00 71.44 175 LYS A C 1
ATOM 1308 O O . LYS A 1 175 ? 20.347 -1.583 -18.831 1.00 71.44 175 LYS A O 1
ATOM 1313 N N . ARG A 1 176 ? 18.274 -2.245 -18.258 1.00 67.56 176 ARG A N 1
ATOM 1314 C CA . ARG A 1 176 ? 18.578 -3.674 -18.085 1.00 67.56 176 ARG A CA 1
ATOM 1315 C C . ARG A 1 176 ? 18.107 -4.533 -19.261 1.00 67.56 176 ARG A C 1
ATOM 1317 O O . ARG A 1 176 ? 18.528 -5.687 -19.322 1.00 67.56 176 ARG A O 1
ATOM 1324 N N . ARG A 1 177 ? 17.241 -3.995 -20.124 1.00 64.44 177 ARG A N 1
ATOM 1325 C CA . ARG A 1 177 ? 16.843 -4.597 -21.404 1.00 64.44 177 ARG A CA 1
ATOM 1326 C C . ARG A 1 177 ? 17.939 -4.374 -22.447 1.00 64.44 177 ARG A C 1
ATOM 1328 O O . ARG A 1 177 ? 18.160 -5.312 -23.241 1.00 64.44 177 ARG A O 1
#

Radius of gyration: 18.89 Å; Cα contacts (8 Å, |Δi|>4): 173; chains: 1; bounding box: 42×45×65 Å

Mean predicted aligned error: 9.75 Å

Foldseek 3Di:
DDDDDDDPDPVVVVVVVVPPPPDDDDDPDDDPPPPCQLVVLLPDPPLVPLLVVLCVQLPDPVDDPLRNQLSVLQNVLSVCLSNLNLVVSQVSLVVSLVSLVVVPPVSVVSNLVSLLSNLSSLLSVCVVVLHQSVVSLVSLVVQLVVCVVVVVVVSVVSSVSSNVSSVVVVVVSVVVD

Secondary structure (DSSP, 8-state):
-------THHHHHHHHHHHS---------S-TT-S--HHHHS--TTHHHHHHHHHHHHH-TTS-HHHHHHHHHHHHHHHHHHTT-HHHHHHHHHHHHHHHHHTGGGGHHHHHHHHHHHHHHHHHHHHHHT---HHHHHHHHHHHHHHHHTT-HHHHHHHHHHHHHH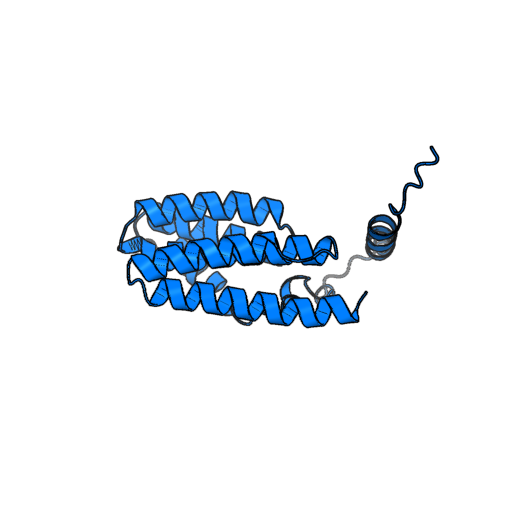HHHHHHHHTT-